Protein AF-A0A0F9B5M2-F1 (afdb_monomer)

Secondary structure (DSSP, 8-state):
-HHHHHHHHHT-HHHHIIIIISSS-EEEEEEEEETTEEEEEEEEE---HHHHHHHHHHHHHHH-TT-TTSHHHIIIIIHHHHTTT-HHHHHHHHHHHHHHHHHHHSPPSS--EEEETTEEEE--SHHHHHHHHIIIIIS---TT-HHHHHHHHHHHS-HHHHHHHHHHHHHHHHHHHHHHHHHHHHHHHHHHHHHHHHHHHHHHHHHTT-HHHHHHHHHHHHHHHHHHT-HHHHHHHHHHHHHHHHHTT-HHHHHHHHHHHHHHHHHHHTS-TTTTT-HHHHHHHSPPHHHHHHHHHHHHS---TT---

Nearest PDB structures (foldseek):
  3ro3-assembly1_A  TM=9.539E-01  e=3.590E-01  Mus musculus
  5a7d-assembly4_D  TM=3.250E-01  e=1.178E-01  Drosophila melanogaster
  5a7d-assembly2_E  TM=3.114E-01  e=3.768E-01  Drosophila melanogaster
  3sf4-assembly1_A  TM=3.126E-01  e=5.289E-01  Homo sapiens
  3sf4-assembly3_C  TM=3.695E-01  e=1.265E+00  Homo sapiens

pLDDT: mean 86.18, std 17.18, range [27.52, 98.12]

Radius of gyration: 25.16 Å; Cα contacts (8 Å, |Δi|>4): 303; chains: 1; bounding box: 61×51×82 Å

Sequence (309 aa):
MYEEKVKELESSKFLQFYFNDVKGMKFTLSWKKIPDGGVGTHSFTEPSEEIIKAFILPFRFFIQKNERCSIRYLGEKIIPELDNDFSEQTTEFKKIREAINSFLDSPPGIKLKFQWGSEQLEFQSNNNIKNCFIYGHYAHAEEKNNQKRWYDLIHRNTNEGRDLFRFEAISIILQLTNFFLAISKLIKIILDKIIDYDLEEGEKTVKESDLKRGLRFYKNVMYIAEKLGKREICSEMYKKISDIYDNLGDTKLFESYLGKYKEILYSIKHLPENFKDNGYYAEYFSISDEYRKIIENILQKPYNFSDLP

Organism: NCBI:txid412755

Mean predicted aligned error: 8.62 Å

Foldseek 3Di:
DLLVLLVQLVPAPQCCCQVPVVNHKDKDWDWAADPVGIDIDIDTDGDDPVSVLSNLVSLVLQPDPPHCNHLNNCLPPPLVVCCVVQVPLSVVSVVLVVVLVCQFQQAFPDFAWDDDPPDIDTGRGLVLLLCLVSVLPNNPDDPPDVSVVVNVRQVPPDPPSVRVSVSRNVVSSVVVSVSSVVNSVSVVVVLVVLLVVLCVVLVVCVVVVVLVSSLVSLVSSLVSCVSVVVLVSVLVSLQVNLVSCVVVVNVVSNVVSVVVSVVSVVVVVPQPPCCVVDVVNVCVPDPHPVRVVVVCVVVVPPPPVVDDD

Structure (mmCIF, N/CA/C/O backbone):
data_AF-A0A0F9B5M2-F1
#
_entry.id   AF-A0A0F9B5M2-F1
#
loop_
_atom_site.group_PDB
_atom_site.id
_atom_site.type_symbol
_atom_site.label_atom_id
_atom_site.label_alt_id
_atom_site.label_comp_id
_atom_site.label_asym_id
_atom_site.label_entity_id
_atom_site.label_seq_id
_atom_site.pdbx_PDB_ins_code
_atom_site.Cartn_x
_atom_site.Cartn_y
_atom_site.Cartn_z
_atom_site.occupancy
_atom_site.B_iso_or_equiv
_atom_site.auth_seq_id
_atom_site.auth_comp_id
_atom_site.auth_asym_id
_atom_site.auth_atom_id
_atom_site.pdbx_PDB_model_num
ATOM 1 N N . MET A 1 1 ? -6.584 4.670 6.434 1.00 87.50 1 MET A N 1
ATOM 2 C CA . MET A 1 1 ? -5.988 5.360 5.272 1.00 87.50 1 MET A CA 1
ATOM 3 C C . MET A 1 1 ? -4.839 4.583 4.640 1.00 87.50 1 MET A C 1
ATOM 5 O O . MET A 1 1 ? -5.039 4.115 3.533 1.00 87.50 1 MET A O 1
ATOM 9 N N . TYR A 1 2 ? -3.677 4.402 5.294 1.00 92.88 2 TYR A N 1
ATOM 10 C CA . TYR A 1 2 ? -2.553 3.648 4.694 1.00 92.88 2 TYR A CA 1
ATOM 11 C C . TYR A 1 2 ? -2.973 2.248 4.227 1.00 92.88 2 TYR A C 1
ATOM 13 O O . TYR A 1 2 ? -2.877 1.930 3.049 1.00 92.88 2 TYR A O 1
ATOM 21 N N . GLU A 1 3 ? -3.562 1.470 5.135 1.00 91.31 3 GLU A N 1
ATOM 22 C CA . GLU A 1 3 ? -4.038 0.109 4.863 1.00 91.31 3 GLU A CA 1
ATOM 23 C C . GLU A 1 3 ? -5.124 0.030 3.783 1.00 91.31 3 GLU A C 1
ATOM 25 O O . GLU A 1 3 ? -5.162 -0.915 3.004 1.00 91.31 3 GLU A O 1
ATOM 30 N N . GLU A 1 4 ? -5.989 1.040 3.683 1.00 91.00 4 GLU A N 1
ATOM 31 C CA . GLU A 1 4 ? -7.001 1.100 2.620 1.00 91.00 4 GLU A CA 1
ATOM 32 C C . GLU A 1 4 ? -6.330 1.280 1.253 1.00 91.00 4 GLU A C 1
ATOM 34 O O . GLU A 1 4 ? -6.671 0.579 0.306 1.00 91.00 4 GLU A O 1
ATOM 39 N N . LYS A 1 5 ? -5.313 2.150 1.164 1.00 94.50 5 LYS A N 1
ATOM 40 C CA . LYS A 1 5 ? -4.539 2.337 -0.069 1.00 94.50 5 LYS A CA 1
ATOM 41 C C . LYS A 1 5 ? -3.701 1.119 -0.430 1.00 94.50 5 LYS A C 1
ATOM 43 O O . LYS A 1 5 ? -3.546 0.832 -1.611 1.00 94.50 5 LYS A O 1
ATOM 48 N N . VAL A 1 6 ? -3.195 0.380 0.555 1.00 93.88 6 VAL A N 1
ATOM 49 C CA . VAL A 1 6 ? -2.473 -0.873 0.291 1.00 93.88 6 VAL A CA 1
ATOM 50 C C . VAL A 1 6 ? -3.427 -1.917 -0.279 1.00 93.88 6 VAL A C 1
ATOM 52 O O . VAL A 1 6 ? -3.112 -2.508 -1.305 1.00 93.88 6 VAL A O 1
ATOM 55 N N . LYS A 1 7 ? -4.629 -2.062 0.293 1.00 91.69 7 LYS A N 1
ATOM 56 C CA . LYS A 1 7 ? -5.675 -2.944 -0.251 1.00 91.69 7 LYS A CA 1
ATOM 57 C C . LYS A 1 7 ? -6.073 -2.561 -1.684 1.00 91.69 7 LYS A C 1
ATOM 59 O O . LYS A 1 7 ? -6.275 -3.443 -2.518 1.00 91.69 7 LYS A O 1
ATOM 64 N N . GLU A 1 8 ? -6.155 -1.264 -1.999 1.00 94.12 8 GLU A N 1
ATOM 65 C CA . GLU A 1 8 ? -6.371 -0.785 -3.377 1.00 94.12 8 G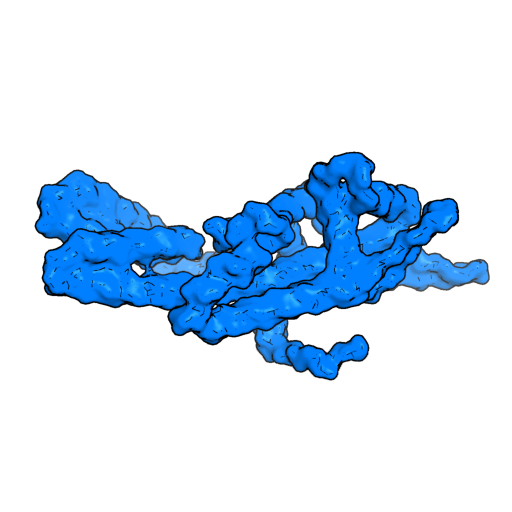LU A CA 1
ATOM 66 C C . GLU A 1 8 ? -5.232 -1.220 -4.325 1.00 94.12 8 GLU A C 1
ATOM 68 O O . GLU A 1 8 ? -5.506 -1.628 -5.452 1.00 94.12 8 GLU A O 1
ATOM 73 N N . LEU A 1 9 ? -3.966 -1.186 -3.882 1.00 94.38 9 LEU A N 1
ATOM 74 C CA . LEU A 1 9 ? -2.836 -1.686 -4.678 1.00 94.38 9 LEU A CA 1
ATOM 75 C C . LEU A 1 9 ? -2.889 -3.208 -4.856 1.00 94.38 9 LEU A C 1
ATOM 77 O O . LEU A 1 9 ? -2.800 -3.683 -5.987 1.00 94.38 9 LEU A O 1
ATOM 81 N N . GLU A 1 10 ? -3.061 -3.960 -3.765 1.00 92.31 10 GLU A N 1
ATOM 82 C CA . GLU A 1 10 ? -3.115 -5.432 -3.748 1.00 92.31 10 GLU A CA 1
ATOM 83 C C . GLU A 1 10 ? -4.222 -5.979 -4.660 1.00 92.31 10 GLU A C 1
ATOM 85 O O . GLU A 1 10 ? -4.022 -6.968 -5.361 1.00 92.31 10 GLU A O 1
ATOM 90 N N . SER A 1 11 ? -5.377 -5.309 -4.696 1.00 92.94 11 SER A N 1
ATOM 91 C CA . SER A 1 11 ? -6.521 -5.693 -5.536 1.00 92.94 11 SER A CA 1
ATOM 92 C C . SER A 1 11 ? -6.451 -5.171 -6.976 1.00 92.94 11 SER A C 1
ATOM 94 O O . SER A 1 11 ? -7.352 -5.436 -7.775 1.00 92.94 11 SER A O 1
ATOM 96 N N . SER A 1 12 ? -5.399 -4.433 -7.337 1.00 96.25 12 SER A N 1
ATOM 97 C CA . SER A 1 12 ? -5.283 -3.846 -8.668 1.00 96.25 12 SER A CA 1
ATOM 98 C C . SER A 1 12 ? -5.040 -4.902 -9.752 1.00 96.25 12 SER A C 1
ATOM 100 O O . SER A 1 12 ? -4.249 -5.835 -9.592 1.00 96.25 12 SER A O 1
ATOM 102 N N . LYS A 1 13 ? -5.643 -4.687 -10.927 1.00 96.50 13 LYS A N 1
ATOM 103 C CA . LYS A 1 13 ? -5.385 -5.509 -12.122 1.00 96.50 13 LYS A CA 1
ATOM 104 C C . LYS A 1 13 ? -3.918 -5.481 -12.558 1.00 96.50 13 LYS A C 1
ATOM 106 O O . LYS A 1 13 ? -3.454 -6.419 -13.188 1.00 96.50 13 LYS A O 1
ATOM 111 N N . PHE A 1 14 ? -3.192 -4.413 -12.229 1.00 96.88 14 PHE A N 1
ATOM 112 C CA . PHE A 1 14 ? -1.770 -4.283 -12.537 1.00 96.88 14 PHE A CA 1
ATOM 113 C C . PHE A 1 14 ? -0.934 -5.304 -11.765 1.00 96.88 14 PHE A C 1
ATOM 115 O O . PHE A 1 14 ? -0.125 -6.003 -12.370 1.00 96.88 14 PHE A O 1
ATOM 122 N N . LEU A 1 15 ? -1.149 -5.424 -10.449 1.00 94.31 15 LEU A N 1
ATOM 123 C CA . LEU A 1 15 ? -0.470 -6.457 -9.672 1.00 94.31 15 LEU A CA 1
ATOM 124 C C . LEU A 1 15 ? -0.953 -7.835 -10.112 1.00 94.31 15 LEU A C 1
ATOM 126 O O . LEU A 1 15 ? -0.110 -8.643 -10.472 1.00 94.31 15 LEU A O 1
ATOM 130 N N . GLN A 1 16 ? -2.267 -8.070 -10.208 1.00 93.94 16 GLN A N 1
ATOM 131 C CA . GLN A 1 16 ? -2.819 -9.353 -10.677 1.00 93.94 16 GLN A CA 1
ATOM 132 C C . GLN A 1 16 ? -2.202 -9.817 -12.003 1.00 93.94 16 GLN A C 1
ATOM 134 O O . GLN A 1 16 ? -1.833 -10.980 -12.118 1.00 93.94 16 GLN A O 1
ATOM 139 N N . PHE A 1 17 ? -2.003 -8.910 -12.962 1.00 93.69 17 PHE A N 1
ATOM 140 C CA . PHE A 1 17 ? -1.339 -9.224 -14.223 1.00 93.69 17 PHE A CA 1
ATOM 141 C C . PHE A 1 17 ? 0.059 -9.810 -14.003 1.00 93.69 17 PHE A C 1
ATOM 143 O O . PHE A 1 17 ? 0.343 -10.930 -14.428 1.00 93.69 17 PHE A O 1
ATOM 150 N N . TYR A 1 18 ? 0.936 -9.087 -13.297 1.00 91.69 18 TYR A N 1
ATOM 151 C CA . TYR A 1 18 ? 2.314 -9.539 -13.088 1.00 91.69 18 TYR A CA 1
ATOM 152 C C . TYR A 1 18 ? 2.407 -10.785 -12.222 1.00 91.69 18 TYR A C 1
ATOM 154 O O . TYR A 1 18 ? 3.318 -11.587 -12.381 1.00 91.69 18 TYR A O 1
ATOM 162 N N . PHE A 1 19 ? 1.469 -10.961 -11.315 1.00 85.25 19 PHE A N 1
ATOM 163 C CA . PHE A 1 19 ? 1.577 -11.940 -10.255 1.00 85.25 19 PHE A CA 1
ATOM 164 C C . PHE A 1 19 ? 0.815 -13.235 -10.530 1.00 85.25 19 PHE A C 1
ATOM 166 O O . PHE A 1 19 ? 1.294 -14.305 -10.156 1.00 85.25 19 PHE A O 1
ATOM 173 N N . ASN A 1 20 ? -0.293 -13.152 -11.264 1.00 86.19 20 ASN A N 1
ATOM 174 C CA . ASN A 1 20 ? -1.141 -14.291 -11.596 1.00 86.19 20 ASN A CA 1
ATOM 175 C C . ASN A 1 20 ? -1.041 -14.642 -13.083 1.00 86.19 20 ASN A C 1
ATOM 177 O O . ASN A 1 20 ? -0.779 -15.797 -13.418 1.00 86.19 20 ASN A O 1
ATOM 181 N N . ASP A 1 21 ? -1.193 -13.655 -13.971 1.00 87.75 21 ASP A N 1
ATOM 182 C CA . ASP A 1 21 ? -1.348 -13.921 -15.407 1.00 87.75 21 ASP A CA 1
ATOM 183 C C . ASP A 1 21 ? -0.008 -14.256 -16.074 1.00 87.75 21 ASP A C 1
ATOM 185 O O . ASP A 1 21 ? 0.120 -15.257 -16.783 1.00 87.75 21 ASP A O 1
ATOM 189 N N . VAL A 1 22 ? 1.021 -13.429 -15.844 1.00 86.75 22 VAL A N 1
ATOM 190 C CA . VAL A 1 22 ? 2.329 -13.595 -16.503 1.00 86.75 22 VAL A CA 1
ATOM 191 C C . VAL A 1 22 ? 3.414 -14.203 -15.614 1.00 86.75 22 VAL A C 1
ATOM 193 O O . VAL A 1 22 ? 4.409 -14.683 -16.164 1.00 86.75 22 VAL A O 1
ATOM 196 N N . LYS A 1 23 ? 3.201 -14.266 -14.291 1.00 88.75 23 LYS A N 1
ATOM 197 C CA . LYS A 1 23 ? 4.138 -14.809 -13.282 1.00 88.75 23 LYS A CA 1
ATOM 198 C C . LYS A 1 23 ? 5.532 -14.163 -13.333 1.00 88.75 23 LYS A C 1
ATOM 200 O O . LYS A 1 23 ? 6.553 -14.837 -13.448 1.00 88.75 23 LYS A O 1
ATOM 205 N N . GLY A 1 24 ? 5.562 -12.841 -13.250 1.00 85.38 24 GLY A N 1
ATOM 206 C CA . GLY A 1 24 ? 6.748 -11.994 -13.268 1.00 85.38 24 GLY A CA 1
ATOM 207 C C . GLY A 1 24 ? 6.819 -11.111 -14.510 1.00 85.38 24 GLY A C 1
ATOM 208 O O . GLY A 1 24 ? 5.964 -11.150 -15.392 1.00 85.38 24 GLY A O 1
ATOM 209 N N . MET A 1 25 ? 7.864 -10.291 -14.587 1.00 89.75 25 MET A N 1
ATOM 210 C CA . MET A 1 25 ? 8.137 -9.502 -15.785 1.00 89.75 25 MET A CA 1
ATOM 211 C C . MET A 1 25 ? 8.774 -10.386 -16.860 1.00 89.75 25 MET A C 1
ATOM 213 O O . MET A 1 25 ? 9.783 -11.044 -16.610 1.00 89.75 25 MET A O 1
ATOM 217 N N . LYS A 1 26 ? 8.206 -10.379 -18.071 1.00 89.81 26 LYS A N 1
ATOM 218 C CA . LYS A 1 26 ? 8.757 -11.093 -19.230 1.00 89.81 26 LYS A CA 1
ATOM 219 C C . LYS A 1 26 ? 9.327 -10.101 -20.231 1.00 89.81 26 LYS A C 1
ATOM 221 O O . LYS A 1 26 ? 8.583 -9.342 -20.854 1.00 89.81 26 LYS A O 1
ATOM 226 N N . PHE A 1 27 ? 10.643 -10.152 -20.391 1.00 90.00 27 PHE A N 1
ATOM 227 C CA . PHE A 1 27 ? 11.380 -9.432 -21.419 1.00 90.00 27 PHE A CA 1
ATOM 228 C C . PHE A 1 27 ? 12.066 -10.449 -22.327 1.00 90.00 27 PHE A C 1
ATOM 230 O O . PHE A 1 27 ? 12.814 -11.303 -21.852 1.00 90.00 27 PHE A O 1
ATOM 237 N N . THR A 1 28 ? 11.786 -10.382 -23.625 1.00 90.50 28 THR A N 1
ATOM 238 C CA . THR A 1 28 ? 12.428 -11.241 -24.623 1.00 90.50 28 THR A CA 1
ATOM 239 C C . THR A 1 28 ? 13.392 -10.396 -25.428 1.00 90.50 28 THR A C 1
ATOM 241 O O . THR A 1 28 ? 12.998 -9.359 -25.949 1.00 90.50 28 THR A O 1
ATOM 244 N N . LEU A 1 29 ? 14.635 -10.855 -25.558 1.00 90.00 29 LEU A N 1
ATOM 245 C CA . LEU A 1 29 ? 15.632 -10.282 -26.454 1.00 90.00 29 LEU A CA 1
ATOM 246 C C . LEU A 1 29 ? 16.046 -11.359 -27.454 1.00 90.00 29 LEU A C 1
ATOM 248 O O . LEU A 1 29 ? 16.485 -12.439 -27.060 1.00 90.00 29 LEU A O 1
ATOM 252 N N . SER A 1 30 ? 15.923 -11.072 -28.743 1.00 89.94 30 SER A N 1
ATOM 253 C CA . SER A 1 30 ? 16.387 -11.956 -29.808 1.00 89.94 30 SER A CA 1
ATOM 254 C C . SER A 1 30 ? 17.313 -11.214 -30.752 1.00 89.94 30 SER A C 1
ATOM 256 O O . SER A 1 30 ? 17.092 -10.053 -31.078 1.00 89.94 30 SER A O 1
ATOM 258 N N . TRP A 1 31 ? 18.348 -11.904 -31.214 1.00 92.31 31 TRP A N 1
ATOM 259 C CA . TRP A 1 31 ? 19.334 -11.363 -32.137 1.00 92.31 31 TRP A CA 1
ATOM 260 C C . TRP A 1 31 ? 19.396 -12.234 -33.384 1.00 92.31 31 TRP A C 1
ATOM 262 O O . TRP A 1 31 ? 19.613 -13.443 -33.295 1.00 92.31 31 TRP A O 1
ATOM 272 N N . LYS A 1 32 ? 19.227 -11.627 -34.557 1.00 94.62 32 LYS A N 1
ATOM 273 C CA . LYS A 1 32 ? 19.345 -12.307 -35.846 1.00 94.62 32 LYS A CA 1
ATOM 274 C C . LYS A 1 32 ? 20.507 -11.711 -36.624 1.00 94.62 32 LYS A C 1
ATOM 276 O O . LYS A 1 32 ? 20.464 -10.550 -37.019 1.00 94.62 32 LYS A O 1
ATOM 281 N N . LYS A 1 33 ? 21.538 -12.519 -36.879 1.00 93.81 33 LYS A N 1
ATOM 282 C CA . LYS A 1 33 ? 22.643 -12.130 -37.761 1.00 93.81 33 LYS A CA 1
ATOM 283 C C . LYS A 1 33 ? 22.128 -12.003 -39.201 1.00 93.81 33 LYS A C 1
ATOM 285 O O . LYS A 1 33 ? 21.430 -12.894 -39.685 1.00 93.81 33 LYS A O 1
ATOM 290 N N . ILE A 1 34 ? 22.478 -10.912 -39.868 1.00 94.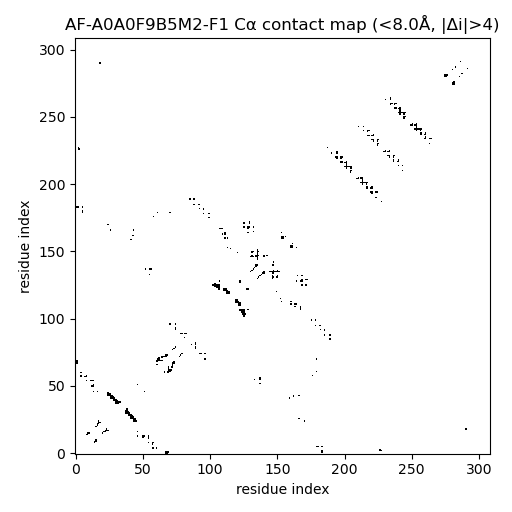56 34 ILE A N 1
ATOM 291 C CA . ILE A 1 34 ? 22.209 -10.649 -41.289 1.00 94.56 34 ILE A CA 1
ATOM 292 C C . ILE A 1 34 ? 23.545 -10.363 -42.004 1.00 94.56 34 ILE A C 1
ATOM 294 O O . ILE A 1 34 ? 24.539 -10.123 -41.319 1.00 94.56 34 ILE A O 1
ATOM 298 N N . PRO A 1 35 ? 23.626 -10.424 -43.348 1.00 94.38 35 PRO A N 1
ATOM 299 C CA . PRO A 1 35 ? 24.894 -10.248 -44.068 1.00 94.38 35 PRO A CA 1
ATOM 300 C C . PRO A 1 35 ? 25.662 -8.970 -43.691 1.00 94.38 35 PRO A C 1
ATOM 302 O O . PRO A 1 35 ? 26.872 -9.035 -43.497 1.00 94.38 35 PRO A O 1
ATOM 305 N N . ASP A 1 36 ? 24.947 -7.863 -43.465 1.00 92.69 36 ASP A N 1
ATOM 306 C CA . ASP A 1 36 ? 25.528 -6.552 -43.138 1.00 92.69 36 ASP A CA 1
ATOM 307 C C . ASP A 1 36 ? 25.511 -6.221 -41.631 1.00 92.69 36 ASP A C 1
ATOM 309 O O . ASP A 1 36 ? 25.631 -5.062 -41.239 1.00 92.69 36 ASP A O 1
ATOM 313 N N . GLY A 1 37 ? 25.342 -7.222 -40.755 1.00 92.00 37 GLY A N 1
ATOM 314 C CA . GLY A 1 37 ? 25.383 -7.020 -39.303 1.00 92.00 37 GLY A CA 1
ATOM 315 C C . GLY A 1 37 ? 24.448 -7.933 -38.516 1.00 92.00 37 GLY A C 1
ATOM 316 O O . GLY A 1 37 ? 24.436 -9.154 -38.674 1.00 92.00 37 GLY A O 1
ATOM 317 N N . GLY A 1 38 ? 23.667 -7.353 -37.613 1.00 89.06 38 GLY A N 1
ATOM 318 C CA . GLY A 1 38 ? 22.650 -8.080 -36.867 1.00 89.06 38 GLY A CA 1
ATOM 319 C C . GLY A 1 38 ? 21.482 -7.178 -36.516 1.00 89.06 38 GLY A C 1
ATOM 320 O O . GLY A 1 38 ? 21.649 -5.977 -36.332 1.00 89.06 38 GLY A O 1
ATOM 321 N N . VAL A 1 39 ? 20.296 -7.770 -36.465 1.00 87.88 39 VAL A N 1
ATOM 322 C CA . VAL A 1 39 ? 19.070 -7.106 -36.035 1.00 87.88 39 VAL A CA 1
ATOM 323 C C . VAL A 1 39 ? 18.693 -7.691 -34.686 1.00 87.88 39 VAL A C 1
ATOM 325 O O . VAL A 1 39 ? 18.454 -8.897 -34.570 1.00 87.88 39 VAL A O 1
ATOM 328 N N . GLY A 1 40 ? 18.667 -6.837 -33.668 1.00 87.81 40 GLY A N 1
ATOM 329 C CA . GLY A 1 40 ? 18.049 -7.148 -32.391 1.00 87.81 40 GLY A CA 1
ATOM 330 C C . GLY A 1 40 ? 16.555 -6.861 -32.469 1.00 87.81 40 GLY A C 1
ATOM 331 O O . GLY A 1 40 ? 16.147 -5.845 -33.016 1.00 87.81 40 GLY A O 1
ATOM 332 N N . THR A 1 41 ? 15.732 -7.739 -31.920 1.00 88.62 41 THR A N 1
ATOM 333 C CA . THR A 1 41 ? 14.334 -7.435 -31.616 1.00 88.62 41 THR A CA 1
ATOM 334 C C . THR A 1 41 ? 14.097 -7.732 -30.151 1.00 88.62 41 THR A C 1
ATOM 336 O O . THR A 1 41 ? 14.666 -8.678 -29.604 1.00 88.62 41 THR A O 1
ATOM 339 N N . HIS A 1 42 ? 13.256 -6.937 -29.510 1.00 88.19 42 HIS A N 1
ATOM 340 C CA . HIS A 1 42 ? 12.816 -7.203 -28.152 1.00 88.19 42 HIS A CA 1
ATOM 341 C C . HIS A 1 42 ? 11.304 -7.107 -28.052 1.00 88.19 42 HIS A C 1
ATOM 343 O O . HIS A 1 42 ? 10.640 -6.525 -28.908 1.00 88.19 42 HIS A O 1
ATOM 349 N N . SER A 1 43 ? 10.770 -7.712 -27.002 1.00 89.06 43 SER A N 1
ATOM 350 C CA . SER A 1 43 ? 9.383 -7.537 -26.610 1.00 89.06 43 SER A CA 1
ATOM 351 C C . SER A 1 43 ? 9.271 -7.540 -25.095 1.00 89.06 43 SER A C 1
ATOM 353 O O . SER A 1 43 ? 9.951 -8.295 -24.393 1.00 89.06 43 SER A O 1
ATOM 355 N N . PHE A 1 44 ? 8.389 -6.686 -24.596 1.00 91.75 44 PHE A N 1
ATOM 356 C CA . PHE A 1 44 ? 8.058 -6.586 -23.188 1.00 91.75 44 PHE A CA 1
ATOM 357 C C . PHE A 1 44 ? 6.572 -6.888 -23.013 1.00 91.75 44 PHE A C 1
ATOM 359 O O . PHE A 1 44 ? 5.722 -6.292 -23.670 1.00 91.75 44 PHE A O 1
ATOM 366 N N . THR A 1 45 ? 6.258 -7.864 -22.161 1.00 93.12 45 THR A N 1
ATOM 367 C CA . THR A 1 45 ? 4.866 -8.185 -21.835 1.00 93.12 45 THR A CA 1
ATOM 368 C C . THR A 1 45 ? 4.411 -7.306 -20.676 1.00 93.12 45 THR A C 1
ATOM 370 O O . THR A 1 45 ? 4.845 -7.511 -19.542 1.00 93.12 45 THR A O 1
ATOM 373 N N . GLU A 1 46 ? 3.533 -6.347 -20.962 1.00 94.25 46 GLU A N 1
ATOM 374 C CA . GLU A 1 46 ? 3.009 -5.384 -19.991 1.00 94.25 46 GLU A CA 1
ATOM 375 C C . GLU A 1 46 ? 1.473 -5.301 -20.034 1.00 94.25 46 GLU A C 1
ATOM 377 O O . GLU A 1 46 ? 0.869 -5.665 -21.049 1.00 94.25 46 GLU A O 1
ATOM 382 N N . PRO A 1 47 ? 0.814 -4.852 -18.947 1.00 94.94 47 PRO A N 1
ATOM 383 C CA . PRO A 1 47 ? -0.626 -4.647 -18.956 1.00 94.94 47 PRO A CA 1
ATOM 384 C C . PRO A 1 47 ? -0.997 -3.429 -19.816 1.00 94.94 47 PRO A C 1
ATOM 386 O O . PRO A 1 47 ? -0.148 -2.607 -20.160 1.00 94.94 47 PRO A O 1
ATOM 389 N N . SER A 1 48 ? -2.286 -3.286 -20.142 1.00 96.38 48 SER A N 1
ATOM 390 C CA . SER A 1 48 ? -2.753 -2.155 -20.953 1.00 96.38 48 SER A CA 1
ATOM 391 C C . SER A 1 48 ? -2.489 -0.803 -20.276 1.00 96.38 48 SER A C 1
ATOM 393 O O . SER A 1 48 ? -2.411 -0.695 -19.048 1.00 96.38 48 SER A O 1
ATOM 395 N N . GLU A 1 49 ? -2.411 0.256 -21.081 1.00 94.94 49 GLU A N 1
ATOM 396 C CA . GLU A 1 49 ? -2.213 1.628 -20.599 1.00 94.94 49 GLU A CA 1
ATOM 397 C C . GLU A 1 49 ? -3.261 2.060 -19.568 1.00 94.94 49 GLU A C 1
ATOM 399 O O . GLU A 1 49 ? -2.937 2.755 -18.604 1.00 94.94 49 GLU A O 1
ATOM 404 N N . GLU A 1 50 ? -4.518 1.640 -19.729 1.00 96.69 50 GLU A N 1
ATOM 405 C CA . GLU A 1 50 ? -5.577 1.927 -18.760 1.00 96.69 50 GLU A CA 1
ATOM 406 C C . GLU A 1 50 ? -5.296 1.273 -17.404 1.00 96.69 50 GLU A C 1
ATOM 408 O O . GLU A 1 50 ? -5.515 1.898 -16.365 1.00 96.69 50 GLU A O 1
ATOM 413 N N . ILE A 1 51 ? -4.781 0.038 -17.398 1.00 97.19 51 ILE A N 1
ATOM 414 C CA . ILE A 1 51 ? -4.437 -0.689 -16.170 1.00 97.19 51 ILE A CA 1
ATOM 415 C C . ILE A 1 51 ? -3.259 -0.012 -15.463 1.00 97.19 51 ILE A C 1
ATOM 417 O O . ILE A 1 51 ? -3.304 0.175 -14.245 1.00 97.19 51 ILE A O 1
ATOM 421 N N . ILE A 1 52 ? -2.235 0.409 -16.211 1.00 96.94 52 ILE A N 1
ATOM 422 C CA . ILE A 1 52 ? -1.089 1.138 -15.652 1.00 96.94 52 ILE A CA 1
ATOM 423 C C . ILE A 1 52 ? -1.555 2.474 -15.061 1.00 96.94 52 ILE A C 1
ATOM 425 O O . ILE A 1 52 ? -1.262 2.766 -13.902 1.00 96.94 52 ILE A O 1
ATOM 429 N N . LYS A 1 53 ? -2.353 3.256 -15.801 1.00 95.69 53 LYS A N 1
ATOM 430 C CA . LYS A 1 53 ? -2.957 4.516 -15.321 1.00 95.69 53 LYS A CA 1
ATOM 431 C C . LYS A 1 53 ? -3.719 4.328 -14.015 1.00 95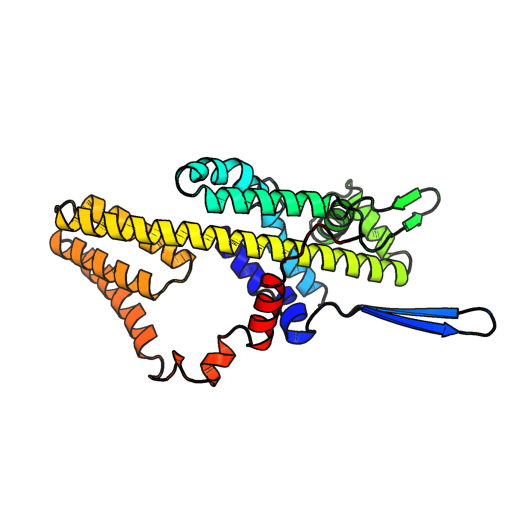.69 53 LYS A C 1
ATOM 433 O O . LYS A 1 53 ? -3.497 5.073 -13.058 1.00 95.69 53 LYS A O 1
ATOM 438 N N . ALA A 1 54 ? -4.594 3.325 -13.977 1.00 96.25 54 ALA A N 1
ATOM 439 C CA . ALA A 1 54 ? -5.413 3.023 -12.813 1.00 96.25 54 ALA A CA 1
ATOM 440 C C . ALA A 1 54 ? -4.569 2.633 -11.593 1.00 96.25 54 ALA A C 1
ATOM 442 O O . ALA A 1 54 ? -4.940 2.987 -10.480 1.00 96.25 54 ALA A O 1
ATOM 443 N N . PHE A 1 55 ? -3.433 1.957 -11.788 1.00 97.12 55 PHE A N 1
ATOM 444 C CA . PHE A 1 55 ? -2.511 1.595 -10.710 1.00 97.12 55 PHE A CA 1
ATOM 445 C C . PHE A 1 55 ? -1.680 2.776 -10.197 1.00 97.12 55 PHE A C 1
ATOM 447 O O . PHE A 1 55 ? -1.502 2.944 -8.990 1.00 97.12 55 PHE A O 1
ATOM 454 N N . ILE A 1 56 ? -1.182 3.625 -11.100 1.00 96.62 56 ILE A N 1
ATOM 455 C CA . ILE A 1 56 ? -0.335 4.760 -10.718 1.00 96.62 56 ILE A CA 1
ATOM 456 C C . ILE A 1 56 ? -1.096 5.756 -9.831 1.00 96.62 56 ILE A C 1
ATOM 458 O O . ILE A 1 56 ? -0.495 6.375 -8.952 1.00 96.62 56 ILE A O 1
ATOM 462 N N . LEU A 1 57 ? -2.412 5.896 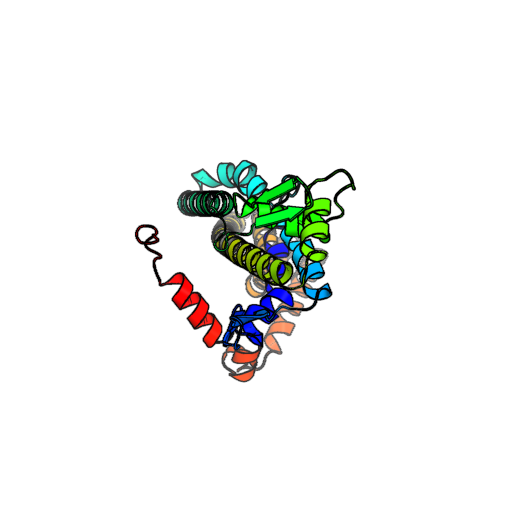-10.005 1.00 93.38 57 LEU A N 1
ATOM 463 C CA . LEU A 1 57 ? -3.226 6.817 -9.213 1.00 93.38 57 LEU A CA 1
ATOM 464 C C . LEU A 1 57 ? -3.175 6.537 -7.690 1.00 93.38 57 LEU A C 1
ATOM 466 O O . LEU A 1 57 ? -2.739 7.431 -6.961 1.00 93.38 57 LEU A O 1
ATOM 470 N N . PRO A 1 58 ? -3.545 5.345 -7.177 1.00 95.38 58 PRO A N 1
ATOM 471 C CA . PRO A 1 58 ? -3.380 5.001 -5.766 1.00 95.38 58 PRO A CA 1
ATOM 472 C C . PRO A 1 58 ? -1.904 4.895 -5.356 1.00 95.38 58 PRO A C 1
ATOM 474 O O . PRO A 1 58 ? -1.554 5.293 -4.247 1.00 95.38 58 PRO A O 1
ATOM 477 N N . PHE A 1 59 ? -1.009 4.440 -6.242 1.00 96.94 59 PHE A N 1
ATOM 478 C CA . PHE A 1 59 ? 0.423 4.316 -5.936 1.00 96.94 59 PHE A CA 1
ATOM 479 C C . PHE A 1 59 ? 1.058 5.656 -5.533 1.00 96.94 59 PHE A C 1
ATOM 481 O O . PHE A 1 59 ? 1.891 5.729 -4.626 1.00 96.94 59 PHE A O 1
ATOM 488 N N . ARG A 1 60 ? 0.640 6.755 -6.170 1.00 95.50 60 ARG A N 1
ATOM 489 C CA . ARG A 1 60 ? 1.171 8.096 -5.890 1.00 95.50 60 ARG A CA 1
ATOM 490 C C . ARG A 1 60 ? 0.969 8.544 -4.443 1.00 95.50 60 ARG A C 1
ATOM 492 O O . ARG A 1 60 ? 1.830 9.252 -3.920 1.00 95.50 60 ARG A O 1
ATOM 499 N N . PHE A 1 61 ? -0.077 8.068 -3.770 1.00 96.19 61 PHE A N 1
ATOM 500 C CA . PHE A 1 61 ? -0.347 8.416 -2.375 1.00 96.19 61 PHE A CA 1
ATOM 501 C C . PHE A 1 61 ? 0.774 8.003 -1.410 1.00 96.19 61 PHE A C 1
ATOM 503 O O . PHE A 1 61 ? 0.959 8.623 -0.363 1.00 96.19 61 PHE A O 1
ATOM 510 N N . PHE A 1 62 ? 1.557 6.984 -1.764 1.00 97.44 62 PHE A N 1
ATOM 511 C CA . PHE A 1 62 ? 2.666 6.504 -0.940 1.00 97.44 62 PHE A CA 1
ATOM 512 C C . PHE A 1 62 ? 3.939 7.345 -1.092 1.00 97.44 62 PHE A C 1
ATOM 514 O O . PHE A 1 62 ? 4.760 7.400 -0.173 1.00 97.44 62 PHE A O 1
ATOM 521 N N . ILE A 1 63 ? 4.103 8.021 -2.232 1.00 95.00 63 ILE A N 1
ATOM 522 C CA . ILE A 1 63 ? 5.328 8.756 -2.586 1.00 95.00 63 ILE A CA 1
ATOM 523 C C . ILE A 1 63 ? 5.172 10.280 -2.524 1.00 95.00 63 ILE A C 1
ATOM 525 O O . ILE A 1 63 ? 6.173 10.995 -2.475 1.00 95.00 63 ILE A O 1
ATOM 529 N N . GLN A 1 64 ? 3.944 10.799 -2.542 1.00 91.00 64 GLN A N 1
ATOM 530 C CA . GLN A 1 64 ? 3.683 12.236 -2.517 1.00 91.00 64 GLN A CA 1
ATOM 531 C C . GLN A 1 64 ? 3.803 12.811 -1.102 1.00 91.00 64 GLN A C 1
ATOM 533 O O . GLN A 1 64 ? 3.192 12.325 -0.158 1.00 91.00 64 GLN A O 1
ATOM 538 N N . LYS A 1 65 ? 4.570 13.896 -0.947 1.00 88.50 65 LYS A N 1
ATOM 539 C CA . LYS A 1 65 ? 4.880 14.500 0.364 1.00 88.50 65 LYS A CA 1
ATOM 540 C C . LYS A 1 65 ? 3.643 14.981 1.139 1.00 88.50 65 LYS A C 1
ATOM 542 O O . LYS A 1 65 ? 3.676 15.018 2.363 1.00 88.50 65 LYS A O 1
ATOM 547 N N . ASN A 1 66 ? 2.595 15.404 0.439 1.00 88.81 66 ASN A N 1
ATOM 548 C CA . ASN A 1 66 ? 1.393 15.999 1.027 1.00 88.81 66 ASN A CA 1
ATOM 549 C C . ASN A 1 66 ? 0.383 14.961 1.544 1.00 88.81 66 ASN A C 1
ATOM 551 O O . ASN A 1 66 ? -0.606 15.343 2.165 1.00 88.81 66 ASN A O 1
ATOM 555 N N . GLU A 1 67 ? 0.624 13.671 1.317 1.00 95.19 67 GLU A N 1
ATOM 556 C CA . GLU A 1 67 ? -0.310 12.613 1.687 1.00 95.19 67 GLU A CA 1
ATOM 557 C C . GLU A 1 67 ? 0.019 12.040 3.067 1.00 95.19 67 GLU A C 1
ATOM 559 O O . GLU A 1 67 ? 1.162 11.662 3.345 1.00 95.19 67 GLU A O 1
ATOM 564 N N . ARG A 1 68 ? -0.995 11.917 3.939 1.00 94.75 68 ARG A N 1
ATOM 565 C CA . ARG A 1 68 ? -0.813 11.377 5.305 1.00 94.75 68 ARG A CA 1
ATOM 566 C C . ARG A 1 68 ? -0.439 9.890 5.326 1.00 94.75 68 ARG A C 1
ATOM 568 O O . ARG A 1 68 ? 0.018 9.388 6.343 1.00 94.75 68 ARG A O 1
ATOM 575 N N . CYS A 1 69 ? -0.651 9.174 4.223 1.00 94.44 69 CYS A N 1
ATOM 576 C CA . CYS A 1 69 ? -0.226 7.783 4.058 1.00 94.44 69 CYS A CA 1
ATOM 577 C C . CYS A 1 69 ? 1.094 7.657 3.289 1.00 94.44 69 CYS A C 1
ATOM 579 O O . CYS A 1 69 ? 1.507 6.545 2.975 1.00 94.44 69 CYS A O 1
ATOM 581 N N . SER A 1 70 ? 1.764 8.765 2.966 1.00 97.00 70 SER A N 1
ATOM 582 C CA . SER A 1 70 ? 3.077 8.675 2.339 1.00 97.00 70 SER A CA 1
ATOM 583 C C . SER A 1 70 ? 4.104 8.097 3.306 1.00 97.00 70 SER A C 1
ATOM 585 O O . SER A 1 70 ? 4.065 8.369 4.509 1.00 97.00 70 SER A O 1
ATOM 587 N N . ILE A 1 71 ? 5.070 7.340 2.780 1.00 97.44 71 ILE A N 1
ATOM 588 C CA . ILE A 1 71 ? 6.150 6.752 3.594 1.00 97.44 71 ILE A CA 1
ATOM 589 C C . ILE A 1 71 ? 6.915 7.843 4.343 1.00 97.44 71 ILE A C 1
ATOM 591 O O . ILE A 1 71 ? 7.303 7.680 5.501 1.00 97.44 71 ILE A O 1
ATOM 595 N N . ARG A 1 72 ? 7.078 8.996 3.690 1.00 96.44 72 ARG A N 1
ATOM 596 C CA . ARG A 1 72 ? 7.685 10.176 4.289 1.00 96.44 72 ARG A CA 1
ATOM 597 C C . ARG A 1 72 ? 6.877 10.689 5.480 1.00 96.44 72 ARG A C 1
ATOM 599 O O . ARG A 1 72 ? 7.467 10.881 6.537 1.00 96.44 72 ARG A O 1
ATOM 606 N N . TYR A 1 73 ? 5.568 10.902 5.322 1.00 97.12 73 TYR A N 1
ATOM 607 C CA . TYR A 1 73 ? 4.723 11.388 6.414 1.00 97.12 73 TYR A CA 1
ATOM 608 C C . TYR A 1 73 ? 4.740 10.418 7.595 1.00 97.12 73 TYR A C 1
ATOM 610 O O . TYR A 1 73 ? 4.961 10.846 8.725 1.00 97.12 73 TYR A O 1
ATOM 618 N N . LEU A 1 74 ? 4.586 9.115 7.337 1.00 96.69 74 LEU A N 1
ATOM 619 C CA . LEU A 1 74 ? 4.667 8.095 8.381 1.00 96.69 74 LEU A CA 1
ATOM 620 C C . LEU A 1 74 ? 5.997 8.178 9.135 1.00 96.69 74 LEU A C 1
ATOM 622 O O . LEU A 1 74 ? 6.002 8.298 10.356 1.00 96.69 74 LEU A O 1
ATOM 626 N N . GLY A 1 75 ? 7.116 8.197 8.411 1.00 97.06 75 GLY A N 1
ATOM 627 C CA . GLY A 1 75 ? 8.444 8.245 9.013 1.00 97.06 75 GLY A CA 1
ATOM 628 C C . GLY A 1 75 ? 8.788 9.558 9.724 1.00 97.06 75 GLY A C 1
ATOM 629 O O . GLY A 1 75 ? 9.638 9.547 10.606 1.00 97.06 75 GLY A O 1
ATOM 630 N N . GLU A 1 76 ? 8.187 10.688 9.342 1.00 96.88 76 GLU A N 1
ATOM 631 C CA . GLU A 1 76 ? 8.447 12.002 9.955 1.00 96.88 76 GLU A CA 1
ATOM 632 C C . GLU A 1 76 ? 7.479 12.344 11.097 1.00 96.88 76 GLU A C 1
ATOM 634 O O . GLU A 1 76 ? 7.832 13.150 11.956 1.00 96.88 76 GLU A O 1
ATOM 639 N N . LYS A 1 77 ? 6.255 11.803 11.080 1.00 96.38 77 LYS A N 1
ATOM 640 C CA . LYS A 1 77 ? 5.174 12.213 11.991 1.00 96.38 77 LYS A CA 1
ATOM 641 C C . LYS A 1 77 ? 4.648 11.100 12.879 1.00 96.38 77 LYS A C 1
ATOM 643 O O . LYS A 1 77 ? 4.312 11.385 14.012 1.00 96.38 77 LYS A O 1
ATOM 648 N N . ILE A 1 78 ? 4.567 9.868 12.383 1.00 95.00 78 ILE A N 1
ATOM 649 C CA . ILE A 1 78 ? 3.911 8.772 13.110 1.00 95.00 78 ILE A CA 1
ATOM 650 C C . ILE A 1 78 ? 4.937 7.898 13.827 1.00 95.00 78 ILE A C 1
ATOM 652 O O . ILE A 1 78 ? 4.829 7.659 15.020 1.00 95.00 78 ILE A O 1
ATOM 656 N N . ILE A 1 79 ? 5.970 7.450 13.117 1.00 96.19 79 ILE A N 1
ATOM 657 C CA . ILE A 1 79 ? 6.975 6.530 13.663 1.00 96.19 79 ILE A CA 1
ATOM 658 C C . ILE A 1 79 ? 7.696 7.080 14.907 1.00 96.19 79 ILE A C 1
ATOM 660 O O . ILE A 1 79 ? 7.886 6.301 15.835 1.00 96.19 79 ILE A O 1
ATOM 664 N N . PRO A 1 80 ? 8.050 8.380 15.001 1.00 96.75 80 PRO A N 1
ATOM 665 C CA . PRO A 1 80 ? 8.629 8.925 16.230 1.00 96.75 80 PRO A CA 1
ATOM 666 C C . PRO A 1 80 ? 7.709 8.827 17.455 1.00 96.75 80 PRO A C 1
ATOM 668 O O . PRO A 1 80 ? 8.203 8.667 18.564 1.00 96.75 80 PRO A O 1
ATOM 671 N N . GLU A 1 81 ? 6.387 8.903 17.269 1.00 94.56 81 GLU A N 1
ATOM 672 C CA . GLU A 1 81 ? 5.412 8.798 18.365 1.00 94.56 81 GLU A CA 1
ATOM 673 C C . GLU A 1 81 ? 5.269 7.356 18.876 1.00 94.56 81 GLU A C 1
ATOM 675 O O . GLU A 1 81 ? 4.867 7.148 20.014 1.00 94.56 81 GLU A O 1
ATOM 680 N N . LEU A 1 82 ? 5.631 6.364 18.055 1.00 93.12 82 LEU A N 1
ATOM 681 C CA . LEU A 1 82 ? 5.512 4.936 18.365 1.00 93.12 82 LEU A CA 1
ATOM 682 C C . LEU A 1 82 ? 6.808 4.315 18.903 1.00 93.12 82 LEU A C 1
ATOM 684 O O . LEU A 1 82 ? 6.811 3.144 19.269 1.00 93.12 82 LEU A O 1
ATOM 688 N N . ASP A 1 83 ? 7.916 5.058 18.923 1.00 92.69 83 ASP A N 1
ATOM 689 C CA . ASP A 1 83 ? 9.256 4.498 19.161 1.00 92.69 83 ASP A CA 1
ATOM 690 C C . ASP A 1 83 ? 9.410 3.893 20.563 1.00 92.69 83 ASP A C 1
ATOM 692 O O . ASP A 1 83 ? 10.112 2.898 20.725 1.00 92.69 83 ASP A O 1
ATOM 696 N N . ASN A 1 84 ? 8.720 4.454 21.560 1.00 93.06 84 ASN A N 1
ATOM 697 C CA . ASN A 1 84 ? 8.775 3.965 22.939 1.00 93.06 84 ASN A CA 1
ATOM 698 C C . ASN A 1 84 ? 8.017 2.644 23.116 1.00 93.06 84 ASN A C 1
ATOM 700 O O . ASN A 1 84 ? 8.513 1.739 23.783 1.00 93.06 84 ASN A O 1
ATOM 704 N N . ASP A 1 85 ? 6.841 2.526 22.498 1.00 93.25 85 ASP A N 1
ATOM 705 C CA . ASP A 1 85 ? 5.937 1.389 22.702 1.00 93.25 85 ASP A CA 1
ATOM 706 C C . ASP A 1 85 ? 6.181 0.255 21.686 1.00 93.25 85 ASP A C 1
ATOM 708 O O . ASP A 1 85 ? 5.887 -0.910 21.954 1.00 93.25 85 ASP A O 1
ATOM 712 N N . PHE A 1 86 ? 6.759 0.574 20.521 1.00 94.31 86 PHE A N 1
ATOM 713 C CA . PHE A 1 86 ? 6.936 -0.344 19.388 1.00 94.31 86 PHE A CA 1
ATOM 714 C C . PHE A 1 86 ? 8.346 -0.273 18.774 1.00 94.31 86 PHE A C 1
ATOM 716 O O . PHE A 1 86 ? 8.502 -0.347 17.554 1.00 94.31 86 PHE A O 1
ATOM 723 N N . SER A 1 87 ? 9.380 -0.145 19.613 1.00 95.44 87 SER A N 1
ATOM 724 C CA . SER A 1 87 ? 10.781 0.101 19.214 1.00 95.44 87 SER A CA 1
ATOM 725 C C . SER A 1 87 ? 11.338 -0.863 18.155 1.00 95.44 87 SER A C 1
ATOM 727 O O . SER A 1 87 ? 12.082 -0.462 17.256 1.00 95.44 87 SER A O 1
ATOM 729 N N . GLU A 1 88 ? 10.966 -2.142 18.216 1.00 95.31 88 GLU A N 1
ATOM 730 C CA . GLU A 1 88 ? 11.358 -3.146 17.225 1.00 95.31 88 GLU A CA 1
ATOM 731 C C . GLU A 1 88 ? 10.742 -2.832 15.852 1.00 95.31 88 GLU A C 1
ATOM 733 O O . GLU A 1 88 ? 11.448 -2.751 14.844 1.00 95.31 88 GLU A O 1
ATOM 738 N N . GLN A 1 89 ? 9.426 -2.601 15.813 1.00 96.62 89 GLN A N 1
ATOM 739 C CA . GLN A 1 89 ? 8.699 -2.325 14.575 1.00 96.62 89 GLN A CA 1
ATOM 740 C C . GLN A 1 89 ? 9.089 -0.961 13.985 1.00 96.62 89 GLN A C 1
ATOM 742 O O . GLN A 1 89 ? 9.184 -0.830 12.762 1.00 96.62 89 GLN A O 1
ATOM 747 N N . THR A 1 90 ? 9.360 0.048 14.819 1.00 96.06 90 THR A N 1
ATOM 748 C CA . THR A 1 90 ? 9.849 1.355 14.352 1.00 96.06 90 THR A CA 1
ATOM 749 C C . THR A 1 90 ? 11.271 1.268 13.810 1.00 96.06 90 THR A C 1
ATOM 751 O O . THR A 1 90 ? 11.573 1.902 12.796 1.00 96.06 90 THR A O 1
ATOM 754 N N . THR A 1 91 ? 12.139 0.460 14.422 1.00 97.69 91 THR A N 1
ATOM 755 C CA . THR A 1 91 ? 13.487 0.188 13.905 1.00 97.69 91 THR A CA 1
ATOM 756 C C . THR A 1 91 ? 13.428 -0.491 12.542 1.00 97.69 91 THR A C 1
ATOM 758 O O . THR A 1 91 ? 14.105 -0.060 11.608 1.00 97.69 91 THR A O 1
ATOM 761 N N . GLU A 1 92 ? 12.580 -1.506 12.388 1.00 97.38 92 GLU A N 1
ATOM 762 C CA . GLU A 1 92 ? 12.427 -2.199 11.109 1.00 97.38 92 GLU A CA 1
ATOM 763 C C . GLU A 1 92 ? 11.836 -1.286 10.025 1.00 97.38 92 GLU A C 1
ATOM 765 O O . GLU A 1 92 ? 12.316 -1.265 8.892 1.00 97.38 92 GLU A O 1
ATOM 770 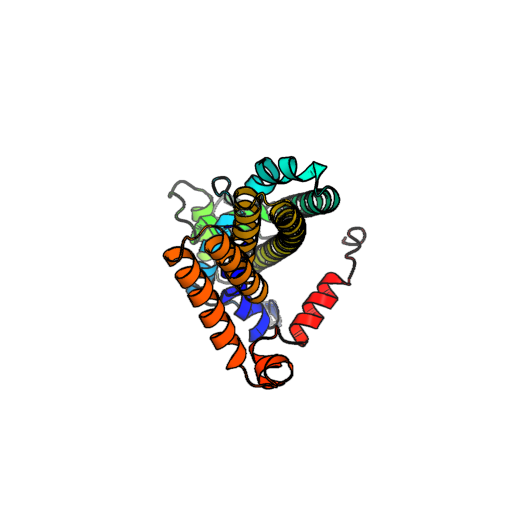N N . PHE A 1 93 ? 10.874 -0.427 10.379 1.00 97.75 93 PHE A N 1
ATOM 771 C CA . PHE A 1 93 ? 10.375 0.599 9.464 1.00 97.75 93 PHE A CA 1
ATOM 772 C C . PHE A 1 93 ? 11.499 1.532 8.984 1.00 97.75 93 PHE A C 1
ATOM 774 O O . PHE A 1 93 ? 11.575 1.840 7.791 1.00 97.75 93 PHE A O 1
ATOM 781 N N . LYS A 1 94 ? 12.370 2.001 9.894 1.00 98.06 94 LYS A N 1
ATOM 782 C CA . LYS A 1 94 ? 13.494 2.895 9.555 1.00 98.06 94 LYS A CA 1
ATOM 783 C C . LYS A 1 94 ? 14.437 2.222 8.551 1.00 98.06 94 LYS A C 1
ATOM 785 O O . LYS A 1 94 ? 14.744 2.841 7.534 1.00 98.06 94 LYS A O 1
ATOM 790 N N . LYS A 1 95 ? 14.775 0.943 8.752 1.00 97.88 95 LYS A N 1
ATOM 791 C CA . LYS A 1 95 ? 15.579 0.158 7.797 1.00 97.88 95 LYS A CA 1
ATOM 792 C C . LYS A 1 95 ? 14.916 0.046 6.425 1.00 97.88 95 LYS A C 1
ATOM 794 O O . LYS A 1 95 ? 15.569 0.278 5.413 1.00 97.88 95 LYS A O 1
ATOM 799 N N . ILE A 1 96 ? 13.614 -0.257 6.364 1.00 97.56 96 ILE A N 1
ATOM 800 C CA . ILE A 1 96 ? 12.898 -0.322 5.078 1.00 97.56 96 ILE A CA 1
ATOM 801 C C . ILE A 1 96 ? 12.925 1.045 4.385 1.00 97.56 96 ILE A C 1
ATOM 803 O O . ILE A 1 96 ? 13.145 1.127 3.178 1.00 97.56 96 ILE A O 1
ATOM 807 N N . ARG A 1 97 ? 12.742 2.140 5.129 1.00 97.62 97 ARG A N 1
ATOM 808 C CA . ARG A 1 97 ? 12.812 3.500 4.577 1.00 97.62 97 ARG A CA 1
ATOM 809 C C . ARG A 1 97 ? 14.203 3.835 4.034 1.00 97.62 97 ARG A C 1
ATOM 811 O O . ARG A 1 97 ? 14.300 4.446 2.972 1.00 97.62 97 ARG A O 1
ATOM 818 N N . GLU A 1 98 ? 15.260 3.446 4.736 1.00 97.75 98 GLU A N 1
ATOM 819 C CA . GLU A 1 98 ? 16.641 3.582 4.262 1.00 97.75 98 GLU A CA 1
ATOM 820 C C . GLU A 1 98 ? 16.871 2.769 2.985 1.00 97.75 98 GLU A C 1
ATOM 822 O O . GLU A 1 98 ? 17.407 3.305 2.016 1.00 97.75 98 GLU A O 1
ATOM 827 N N . ALA A 1 99 ? 16.368 1.532 2.932 1.00 98.00 99 ALA A N 1
ATOM 828 C CA . ALA A 1 99 ? 16.433 0.685 1.744 1.00 98.00 99 ALA A CA 1
ATOM 829 C C . ALA A 1 99 ? 15.686 1.297 0.545 1.00 98.00 99 ALA A C 1
ATOM 831 O O . ALA A 1 99 ? 16.210 1.290 -0.567 1.00 98.00 99 ALA A O 1
ATOM 832 N N . ILE A 1 100 ? 14.504 1.893 0.758 1.00 97.62 100 ILE A N 1
ATOM 833 C CA . ILE A 1 100 ? 13.776 2.637 -0.286 1.00 97.62 100 ILE A CA 1
ATOM 834 C C . ILE A 1 100 ? 14.633 3.787 -0.824 1.00 97.62 100 ILE A C 1
ATOM 836 O O . ILE A 1 100 ? 14.723 3.957 -2.038 1.00 97.62 100 ILE A O 1
ATOM 840 N N . ASN A 1 101 ? 15.237 4.592 0.055 1.00 97.62 101 ASN A N 1
ATOM 841 C CA . ASN A 1 101 ? 16.051 5.736 -0.363 1.00 97.62 101 ASN A CA 1
ATOM 842 C C . ASN A 1 101 ? 17.296 5.273 -1.126 1.00 97.62 101 ASN A C 1
ATOM 844 O O . ASN A 1 101 ? 17.540 5.752 -2.227 1.00 97.62 101 ASN A O 1
ATOM 848 N N . SER A 1 102 ? 18.016 4.283 -0.593 1.00 97.94 102 SER A N 1
ATOM 849 C CA . SER A 1 102 ? 19.182 3.691 -1.251 1.00 97.94 102 SER A CA 1
ATOM 850 C C . SER A 1 102 ? 18.830 3.140 -2.636 1.00 97.94 102 SER A C 1
ATOM 852 O O . SER A 1 102 ? 19.503 3.454 -3.615 1.00 97.94 102 SER A O 1
ATOM 854 N N . PHE A 1 103 ? 17.716 2.411 -2.753 1.00 98.06 103 PHE A N 1
ATOM 855 C CA . PHE A 1 103 ? 17.219 1.919 -4.034 1.00 98.06 103 PHE A CA 1
ATOM 856 C C . PHE A 1 103 ? 16.889 3.059 -5.005 1.00 98.06 103 PHE A C 1
ATOM 858 O O . PHE A 1 103 ? 17.266 3.008 -6.174 1.00 98.06 103 PHE A O 1
ATOM 865 N N . LEU A 1 104 ? 16.201 4.103 -4.542 1.00 97.75 104 LEU A N 1
ATOM 866 C CA . LEU A 1 104 ? 15.830 5.246 -5.375 1.00 97.75 104 LEU A CA 1
ATOM 867 C C . LEU A 1 104 ? 17.034 6.078 -5.829 1.00 97.75 104 LEU A C 1
ATOM 869 O O . LEU A 1 104 ? 16.988 6.626 -6.932 1.00 97.75 104 LEU A O 1
ATOM 873 N N . ASP A 1 105 ? 18.079 6.165 -5.011 1.00 98.12 105 ASP A N 1
ATOM 874 C CA . ASP A 1 105 ? 19.304 6.907 -5.312 1.00 98.12 105 ASP A CA 1
ATOM 875 C C . ASP A 1 105 ? 20.302 6.084 -6.140 1.00 98.12 105 ASP A C 1
ATOM 877 O O . ASP A 1 105 ? 21.166 6.659 -6.802 1.00 98.12 105 ASP A O 1
ATOM 881 N N . SER A 1 106 ? 20.157 4.754 -6.164 1.00 97.81 106 SER A N 1
ATOM 882 C CA . SER A 1 106 ? 21.003 3.874 -6.973 1.00 97.81 106 SER A CA 1
ATOM 883 C C . SER A 1 106 ? 20.792 4.071 -8.486 1.00 97.81 106 SER A C 1
ATOM 885 O O . SER A 1 106 ? 19.679 4.416 -8.915 1.00 97.81 106 SER A O 1
ATOM 887 N N . PRO A 1 107 ? 21.840 3.849 -9.308 1.00 97.75 107 PRO A N 1
ATOM 888 C CA . PRO A 1 107 ? 21.725 3.855 -10.762 1.00 97.75 107 PRO A CA 1
ATOM 889 C C . PRO A 1 107 ? 20.707 2.822 -11.267 1.00 97.75 107 PRO A C 1
ATOM 891 O O . PRO A 1 107 ? 20.555 1.769 -10.644 1.00 97.75 107 PRO A O 1
ATOM 894 N N . PRO A 1 108 ? 20.043 3.079 -12.407 1.00 96.50 108 PRO A N 1
ATOM 895 C CA . PRO A 1 108 ? 19.141 2.100 -12.998 1.00 96.50 108 PRO A CA 1
ATOM 896 C C . PRO A 1 108 ? 19.889 0.856 -13.476 1.00 96.50 108 PRO A C 1
ATOM 898 O O . PRO A 1 108 ? 21.045 0.935 -13.907 1.00 96.50 108 PRO A O 1
ATOM 901 N N . GLY A 1 109 ? 19.207 -0.290 -13.442 1.00 94.06 109 GLY A N 1
ATOM 902 C CA . GLY A 1 109 ? 19.741 -1.562 -13.924 1.00 94.06 109 GLY A CA 1
ATOM 903 C C . GLY A 1 109 ? 20.036 -1.522 -15.423 1.00 94.06 109 GLY A C 1
ATOM 904 O O . GLY A 1 109 ? 21.011 -2.113 -15.889 1.00 94.06 109 GLY A O 1
ATOM 905 N N . ILE A 1 110 ? 19.243 -0.753 -16.175 1.00 93.00 110 ILE A N 1
ATOM 906 C CA . ILE A 1 110 ? 19.466 -0.479 -17.594 1.00 93.00 110 ILE A CA 1
ATOM 907 C C . ILE A 1 110 ? 19.945 0.965 -17.770 1.00 93.00 110 ILE A C 1
ATOM 909 O O . ILE A 1 110 ? 19.226 1.927 -17.492 1.00 93.00 110 ILE A O 1
ATOM 913 N N . LYS A 1 111 ? 21.161 1.132 -18.302 1.00 93.44 111 LYS A N 1
ATOM 914 C CA . LYS A 1 111 ? 21.701 2.451 -18.663 1.00 93.44 111 LYS A CA 1
ATOM 915 C C . LYS A 1 111 ? 21.042 2.956 -19.941 1.00 93.44 111 LYS A C 1
ATOM 917 O O . LYS A 1 111 ? 21.413 2.556 -21.042 1.00 93.44 111 LYS A O 1
ATOM 922 N N . LEU A 1 112 ? 20.079 3.856 -19.785 1.00 89.69 112 LEU A N 1
ATOM 923 C CA . LEU A 1 112 ? 19.349 4.460 -20.892 1.00 89.69 112 LEU A CA 1
ATOM 924 C C . LEU A 1 112 ? 19.937 5.833 -21.231 1.00 89.69 112 LEU A C 1
ATOM 926 O O . LEU A 1 112 ? 19.972 6.729 -20.383 1.00 89.69 112 LEU A O 1
ATOM 930 N N . LYS A 1 113 ? 20.372 5.995 -22.483 1.00 90.25 113 LYS A N 1
ATOM 931 C CA . LYS A 1 113 ? 20.872 7.258 -23.034 1.00 90.25 113 LYS A CA 1
ATOM 932 C C . LYS A 1 113 ? 20.015 7.656 -24.223 1.00 90.25 113 LYS A C 1
ATOM 934 O O . LYS A 1 113 ? 19.922 6.908 -25.192 1.00 90.25 113 LYS A O 1
ATOM 939 N N . PHE A 1 114 ? 19.420 8.838 -24.153 1.00 88.81 114 PHE A N 1
ATOM 940 C CA . PHE A 1 114 ? 18.625 9.406 -25.237 1.00 88.81 114 PHE A CA 1
ATOM 941 C C . PHE A 1 114 ? 19.290 10.683 -25.729 1.00 88.81 114 PHE A C 1
ATOM 943 O O . PHE A 1 114 ? 19.725 11.505 -24.924 1.00 88.81 114 PHE A O 1
ATOM 950 N N . GLN A 1 115 ? 19.349 10.864 -27.044 1.00 85.44 115 GLN A N 1
ATOM 951 C CA . GLN A 1 115 ? 19.878 12.074 -27.663 1.00 85.44 115 GLN A CA 1
ATOM 952 C C . GLN A 1 115 ? 18.785 12.754 -28.493 1.00 85.44 115 GLN A C 1
ATOM 954 O O . GLN A 1 115 ? 18.107 12.104 -29.290 1.00 85.44 115 GLN A O 1
ATOM 959 N N . TRP A 1 116 ? 18.625 14.067 -28.314 1.00 81.50 116 TRP A N 1
ATOM 960 C CA . TRP A 1 116 ? 17.789 14.920 -29.160 1.00 81.50 116 TRP A CA 1
ATOM 961 C C . TRP A 1 116 ? 18.574 16.166 -29.556 1.00 81.50 116 TRP A C 1
ATOM 963 O O . TRP A 1 116 ? 18.730 17.100 -28.772 1.00 81.50 116 TRP A O 1
ATOM 973 N N . GLY A 1 117 ? 19.041 16.213 -30.805 1.00 86.25 117 GLY A N 1
ATOM 974 C CA . GLY A 1 117 ? 19.866 17.326 -31.270 1.00 86.25 117 GLY A CA 1
ATOM 975 C C . GLY A 1 117 ? 21.151 17.407 -30.441 1.00 86.25 117 GLY A C 1
ATOM 976 O O . GLY A 1 117 ? 21.923 16.449 -30.411 1.00 86.25 117 GLY A O 1
ATOM 977 N N . SER A 1 118 ? 21.360 18.533 -29.756 1.00 89.19 118 SER A N 1
ATOM 978 C CA . SER A 1 118 ? 22.486 18.747 -28.836 1.00 89.19 118 SER A CA 1
ATOM 979 C C . SER A 1 118 ? 22.208 18.321 -27.391 1.00 89.19 118 SER A C 1
ATOM 981 O O . SER A 1 118 ? 23.108 18.388 -26.559 1.00 89.19 118 SER A O 1
ATOM 983 N N . GLU A 1 119 ? 20.974 17.940 -27.057 1.00 87.06 119 GLU A N 1
ATOM 984 C CA . GLU A 1 119 ? 20.617 17.517 -25.706 1.00 87.06 119 GLU A CA 1
ATOM 985 C C . GLU A 1 119 ? 20.821 16.011 -25.531 1.00 87.06 119 GLU A C 1
ATOM 987 O O . GLU A 1 119 ? 20.474 15.209 -26.403 1.00 87.06 119 GLU A O 1
ATOM 992 N N . GLN A 1 120 ? 21.341 15.632 -24.365 1.00 89.12 120 GLN A N 1
ATOM 993 C CA . GLN A 1 120 ? 21.478 14.248 -23.933 1.00 89.12 120 GLN A CA 1
ATOM 994 C C . GLN A 1 120 ? 20.726 14.064 -22.614 1.00 89.12 120 GLN A C 1
ATOM 996 O O . GLN A 1 120 ? 20.924 14.820 -21.663 1.00 89.12 120 GLN A O 1
ATOM 1001 N N . LEU A 1 121 ? 19.879 13.042 -22.559 1.00 90.44 121 LEU A N 1
ATOM 1002 C CA . LEU A 1 121 ? 19.225 12.579 -21.345 1.00 90.44 121 LEU A CA 1
ATOM 1003 C C . LEU A 1 121 ? 19.862 11.260 -20.917 1.00 90.44 121 LEU A C 1
ATOM 1005 O O . LEU A 1 121 ? 19.866 10.285 -21.668 1.00 90.44 121 LEU A O 1
ATOM 1009 N N . GLU A 1 122 ? 20.354 11.231 -19.686 1.00 93.62 122 GLU A N 1
ATOM 1010 C CA . GLU A 1 122 ? 20.828 10.025 -19.017 1.00 93.62 122 GLU A CA 1
ATOM 1011 C C . GLU A 1 122 ? 20.252 9.994 -17.604 1.00 93.62 122 GLU A C 1
ATOM 1013 O O . GLU A 1 122 ? 20.390 10.953 -16.839 1.00 93.62 122 GLU A O 1
ATOM 1018 N N . PHE A 1 123 ? 19.579 8.898 -17.266 1.00 94.81 123 PHE A N 1
ATOM 1019 C CA . PHE A 1 123 ? 19.003 8.710 -15.942 1.00 94.81 123 PHE A CA 1
ATOM 1020 C C . PHE A 1 123 ? 20.093 8.280 -14.960 1.00 94.81 123 PHE A C 1
ATOM 1022 O O . PHE A 1 123 ? 20.664 7.203 -15.099 1.00 94.81 123 PHE A O 1
ATOM 1029 N N . GLN A 1 124 ? 20.370 9.125 -13.965 1.00 96.12 124 GLN A N 1
ATOM 1030 C CA . GLN A 1 124 ? 21.419 8.868 -12.974 1.00 96.12 124 GLN A CA 1
ATOM 1031 C C . GLN A 1 124 ? 20.927 7.983 -11.826 1.00 96.12 124 GLN A C 1
ATOM 1033 O O . GLN A 1 124 ? 21.736 7.350 -11.156 1.00 96.12 124 GLN A O 1
ATOM 1038 N N . SER A 1 125 ? 19.610 7.933 -11.600 1.00 97.25 125 SER A N 1
ATOM 1039 C CA . SER A 1 125 ? 19.017 7.113 -10.548 1.00 97.25 125 SER A CA 1
ATOM 1040 C C . SER A 1 125 ? 17.627 6.578 -10.884 1.00 97.25 125 SER A C 1
ATOM 1042 O O . SER A 1 125 ? 16.895 7.146 -11.707 1.00 97.25 125 SER A O 1
ATOM 1044 N N . ASN A 1 126 ? 17.219 5.523 -10.174 1.00 97.94 126 ASN A N 1
ATOM 1045 C CA . ASN A 1 126 ? 15.861 4.971 -10.221 1.00 97.94 126 ASN A CA 1
ATOM 1046 C C . ASN A 1 126 ? 14.792 6.033 -9.933 1.00 97.94 126 ASN A C 1
ATOM 1048 O O . ASN A 1 126 ? 13.714 6.038 -10.533 1.00 97.94 126 ASN A O 1
ATOM 1052 N N . ASN A 1 127 ? 15.093 6.998 -9.061 1.00 96.81 127 ASN A N 1
ATOM 1053 C CA . ASN A 1 127 ? 14.210 8.122 -8.785 1.00 96.81 127 ASN A CA 1
ATOM 1054 C C . ASN A 1 127 ? 13.969 8.998 -10.025 1.00 96.81 127 ASN A C 1
ATOM 1056 O O . ASN A 1 127 ? 12.853 9.487 -10.212 1.00 96.81 127 ASN A O 1
ATOM 1060 N N . ASN A 1 128 ? 14.977 9.195 -10.884 1.00 95.50 128 ASN A N 1
ATOM 1061 C CA . ASN A 1 128 ? 14.804 9.959 -12.120 1.00 95.50 128 ASN A CA 1
ATOM 1062 C C . ASN A 1 128 ? 13.868 9.232 -13.100 1.00 95.50 128 ASN A C 1
ATOM 1064 O O . ASN A 1 128 ? 12.951 9.871 -13.622 1.00 95.50 128 ASN A O 1
ATOM 1068 N N . ILE A 1 129 ? 14.039 7.916 -13.290 1.00 96.62 129 ILE A N 1
ATOM 1069 C CA . ILE A 1 129 ? 13.153 7.098 -14.142 1.00 96.62 129 ILE A CA 1
ATOM 1070 C C . ILE A 1 129 ? 11.731 7.104 -13.587 1.00 96.62 129 ILE A C 1
ATOM 1072 O O . ILE A 1 129 ? 10.797 7.470 -14.299 1.00 96.62 129 ILE A O 1
ATOM 1076 N N . LYS A 1 130 ? 11.564 6.793 -12.295 1.00 96.62 130 LYS A N 1
ATOM 1077 C CA . LYS A 1 130 ? 10.264 6.808 -11.608 1.00 96.62 130 LYS A CA 1
ATOM 1078 C C . LYS A 1 130 ? 9.547 8.143 -11.795 1.00 96.62 130 LYS A C 1
ATOM 1080 O O . LYS A 1 130 ? 8.367 8.166 -12.135 1.00 96.62 130 LYS A O 1
ATOM 1085 N N . ASN A 1 131 ? 10.239 9.261 -11.567 1.00 95.00 131 ASN A N 1
ATOM 1086 C CA . ASN A 1 131 ? 9.621 10.579 -11.681 1.00 95.00 131 ASN A CA 1
ATOM 1087 C C . ASN A 1 131 ? 9.264 10.919 -13.132 1.00 95.00 131 ASN A C 1
ATOM 1089 O O . ASN A 1 131 ? 8.189 11.462 -13.366 1.00 95.00 131 ASN A O 1
ATOM 1093 N N . CYS A 1 132 ? 10.121 10.583 -14.100 1.00 94.81 132 CYS A N 1
ATOM 1094 C CA . CYS A 1 132 ? 9.809 10.767 -15.516 1.00 94.81 132 CYS A CA 1
ATOM 1095 C C . CYS A 1 132 ? 8.600 9.922 -15.941 1.00 94.81 132 CYS A C 1
ATOM 1097 O O . CYS A 1 132 ? 7.704 10.440 -16.598 1.00 94.81 132 CYS A O 1
ATOM 1099 N N . PHE A 1 133 ? 8.515 8.666 -15.500 1.00 95.56 133 PHE A N 1
ATOM 1100 C CA . PHE A 1 133 ? 7.392 7.785 -15.809 1.00 95.56 133 PHE A CA 1
ATOM 1101 C C . PHE A 1 133 ? 6.085 8.279 -15.176 1.00 95.56 133 PHE A C 1
ATOM 1103 O O . PHE A 1 133 ? 5.121 8.559 -15.885 1.00 95.56 133 PHE A O 1
ATOM 1110 N N . ILE A 1 134 ? 6.057 8.456 -13.849 1.00 94.56 134 ILE A N 1
ATOM 1111 C CA . ILE A 1 134 ? 4.847 8.847 -13.110 1.00 94.56 134 ILE A CA 1
ATOM 1112 C C . ILE A 1 134 ? 4.404 10.260 -13.484 1.00 94.56 134 ILE A C 1
ATOM 1114 O O . ILE A 1 134 ? 3.242 10.467 -13.825 1.00 94.56 134 ILE A O 1
ATOM 1118 N N . TYR A 1 135 ? 5.302 11.240 -13.389 1.00 92.31 135 TYR A N 1
ATOM 1119 C CA . TYR A 1 135 ? 4.937 12.649 -13.531 1.00 92.31 135 TYR A CA 1
ATOM 1120 C C . TYR A 1 135 ? 5.051 13.162 -14.964 1.00 92.31 135 TYR A C 1
ATOM 1122 O O . TYR A 1 135 ? 4.481 14.200 -15.268 1.00 92.31 135 TYR A O 1
ATOM 1130 N N . GLY A 1 136 ? 5.739 12.452 -15.859 1.00 91.06 136 GLY A N 1
ATOM 1131 C CA . GLY A 1 136 ? 5.779 12.830 -17.269 1.00 91.06 136 GLY A CA 1
ATOM 1132 C C . GLY A 1 136 ? 4.496 12.492 -18.026 1.00 91.06 136 GLY A C 1
ATOM 1133 O O . GLY A 1 136 ? 4.111 13.251 -18.911 1.00 91.06 136 GLY A O 1
ATOM 1134 N N . HIS A 1 137 ? 3.814 11.400 -17.660 1.00 88.31 137 HIS A N 1
ATOM 1135 C CA . HIS A 1 137 ? 2.639 10.918 -18.397 1.00 88.31 137 HIS A CA 1
ATOM 1136 C C . HIS A 1 137 ? 1.374 10.752 -17.555 1.00 88.31 137 HIS A C 1
ATOM 1138 O O . HIS A 1 137 ? 0.285 11.109 -18.001 1.00 88.31 137 HIS A O 1
ATOM 1144 N N . TYR A 1 138 ? 1.496 10.195 -16.347 1.00 86.44 138 TYR A N 1
ATOM 1145 C CA . TYR A 1 138 ? 0.337 9.716 -15.581 1.00 86.44 138 TYR A CA 1
ATOM 1146 C C . TYR A 1 138 ? -0.179 10.713 -14.538 1.00 86.44 138 TYR A C 1
ATOM 1148 O O . TYR A 1 138 ? -1.342 10.657 -14.141 1.00 86.44 138 TYR A O 1
ATOM 1156 N N . ALA A 1 139 ? 0.658 11.636 -14.078 1.00 78.25 139 ALA A N 1
ATOM 1157 C CA . ALA A 1 139 ? 0.230 12.803 -13.325 1.00 78.25 139 ALA A CA 1
ATOM 1158 C C . ALA A 1 139 ? 0.238 14.003 -14.266 1.00 78.25 139 ALA A C 1
ATOM 1160 O O . ALA A 1 139 ? 1.212 14.181 -14.989 1.00 78.25 139 ALA A O 1
ATOM 1161 N N . HIS A 1 140 ? -0.808 14.832 -14.242 1.00 68.44 140 HIS A N 1
ATOM 1162 C CA . HIS A 1 140 ? -0.836 16.111 -14.951 1.00 68.44 140 HIS A CA 1
ATOM 1163 C C . HIS A 1 140 ? 0.290 17.024 -14.441 1.00 68.44 140 HIS A C 1
ATOM 1165 O O . HIS A 1 140 ? 0.074 17.869 -13.576 1.00 68.44 140 HIS A O 1
ATOM 1171 N N . ALA A 1 141 ? 1.515 16.826 -14.921 1.00 61.06 141 ALA A N 1
ATOM 1172 C CA . ALA A 1 141 ? 2.567 17.798 -14.745 1.00 61.06 141 ALA A CA 1
ATOM 1173 C C . ALA A 1 141 ? 2.214 19.022 -15.583 1.00 61.06 141 ALA A C 1
ATOM 1175 O O . ALA A 1 141 ? 1.819 18.908 -16.748 1.00 61.06 141 ALA A O 1
ATOM 1176 N N . GLU A 1 142 ? 2.361 20.196 -14.978 1.00 61.91 142 GLU A N 1
ATOM 1177 C CA . GLU A 1 142 ? 2.347 21.450 -15.718 1.00 61.91 142 GLU A CA 1
ATOM 1178 C C . GLU A 1 142 ? 3.370 21.373 -16.861 1.00 61.91 142 GLU A C 1
ATOM 1180 O O . GLU A 1 142 ? 4.454 20.804 -16.701 1.00 61.91 142 GLU A O 1
ATOM 1185 N N . GLU A 1 143 ? 3.045 21.951 -18.021 1.00 53.69 143 GLU A N 1
ATOM 1186 C CA . GLU A 1 143 ? 3.854 21.859 -19.251 1.00 53.69 143 GLU A CA 1
ATOM 1187 C C . GLU A 1 143 ? 5.308 22.335 -19.093 1.00 53.69 143 GLU A C 1
ATOM 1189 O O . GLU A 1 143 ? 6.161 22.001 -19.911 1.00 53.69 143 GLU A O 1
ATOM 1194 N N . LYS A 1 144 ? 5.619 23.068 -18.018 1.00 56.00 144 LYS A N 1
ATOM 1195 C CA . LYS A 1 144 ? 6.968 23.547 -17.689 1.00 56.00 144 LYS A CA 1
ATOM 1196 C C . LYS A 1 144 ? 7.859 22.500 -17.014 1.00 56.00 144 LYS A C 1
ATOM 1198 O O . LYS A 1 144 ? 9.011 22.792 -16.705 1.00 56.00 144 LYS A O 1
ATOM 1203 N N . ASN A 1 145 ? 7.355 21.297 -16.751 1.00 74.44 145 ASN A N 1
ATOM 1204 C CA . ASN A 1 145 ? 8.128 20.261 -16.087 1.00 74.44 145 ASN A CA 1
ATOM 1205 C C . ASN A 1 145 ? 8.914 19.418 -17.102 1.00 74.44 145 ASN A C 1
ATOM 1207 O O . ASN A 1 145 ? 8.337 18.722 -17.941 1.00 74.44 145 ASN A O 1
ATOM 1211 N N . ASN A 1 146 ? 10.243 19.423 -16.967 1.00 85.12 146 ASN A N 1
ATOM 1212 C CA . ASN A 1 146 ? 11.167 18.637 -17.790 1.00 85.12 146 ASN A CA 1
ATOM 1213 C C . ASN A 1 146 ? 10.775 17.149 -17.888 1.00 85.12 146 ASN A C 1
ATOM 1215 O O . ASN A 1 146 ? 11.048 16.512 -18.897 1.00 85.12 146 ASN A O 1
ATOM 1219 N N . GLN A 1 147 ? 10.087 16.595 -16.883 1.00 89.75 147 GLN A N 1
ATOM 1220 C CA . GLN A 1 147 ? 9.650 15.194 -16.854 1.00 89.75 147 GLN A CA 1
ATOM 1221 C C . GLN A 1 147 ? 8.709 14.822 -18.009 1.00 89.75 147 GLN A C 1
ATOM 1223 O O . GLN A 1 147 ? 8.894 13.759 -18.601 1.00 89.75 147 GLN A O 1
ATOM 1228 N N . LYS A 1 148 ? 7.746 15.689 -18.360 1.00 89.94 148 LYS A N 1
ATOM 1229 C CA . LYS A 1 148 ? 6.811 15.455 -19.477 1.00 89.94 148 LYS A CA 1
ATOM 1230 C C . LYS A 1 148 ? 7.534 15.506 -20.814 1.00 89.94 148 LYS A C 1
ATOM 1232 O O . LYS A 1 148 ? 7.405 14.595 -21.621 1.00 89.94 148 LYS A O 1
ATOM 1237 N N . ARG A 1 149 ? 8.372 16.528 -21.003 1.00 89.44 149 ARG A N 1
ATOM 1238 C CA . ARG A 1 149 ? 9.214 16.667 -22.196 1.00 89.44 149 ARG A CA 1
ATOM 1239 C C . ARG A 1 149 ? 10.100 15.437 -22.407 1.00 89.44 149 ARG A C 1
ATOM 1241 O O . ARG A 1 149 ? 10.181 14.935 -23.524 1.00 89.44 149 ARG A O 1
ATOM 1248 N N . TRP A 1 150 ? 10.742 14.943 -21.346 1.00 90.25 150 TRP A N 1
ATOM 1249 C CA . TRP A 1 150 ? 11.577 13.744 -21.419 1.00 90.25 150 TRP A CA 1
ATOM 1250 C C . TRP A 1 150 ? 10.772 12.488 -21.729 1.00 90.25 150 TRP A C 1
ATOM 1252 O O . TRP A 1 150 ? 11.184 11.706 -22.581 1.00 90.25 150 TRP A O 1
ATOM 1262 N N . TYR A 1 151 ? 9.605 12.324 -21.107 1.00 92.12 151 TYR A N 1
ATOM 1263 C CA . TYR A 1 151 ? 8.718 11.210 -21.415 1.00 92.12 151 TYR A CA 1
ATOM 1264 C C . TYR A 1 151 ? 8.296 11.225 -22.892 1.00 92.12 151 TYR A C 1
ATOM 1266 O O . TYR A 1 151 ? 8.435 10.213 -23.580 1.00 92.12 151 TYR A O 1
ATOM 1274 N N . ASP A 1 152 ? 7.848 12.379 -23.395 1.00 89.75 152 ASP A N 1
ATOM 1275 C CA . ASP A 1 152 ? 7.437 12.556 -24.789 1.00 89.75 152 ASP A CA 1
ATOM 1276 C C . ASP A 1 152 ? 8.593 12.283 -25.760 1.00 89.75 152 ASP A C 1
ATOM 1278 O O . ASP A 1 152 ? 8.385 11.643 -26.788 1.00 89.75 152 ASP A O 1
ATOM 1282 N N . LEU A 1 153 ? 9.816 12.722 -25.438 1.00 88.31 153 LEU A N 1
ATOM 1283 C CA . LEU A 1 153 ? 11.013 12.412 -26.225 1.00 88.31 153 LEU A CA 1
ATOM 1284 C C . LEU A 1 153 ? 11.229 10.895 -26.334 1.00 88.31 153 LEU A C 1
ATOM 1286 O O . LEU A 1 153 ? 11.369 10.367 -27.438 1.00 88.31 153 LEU A O 1
ATOM 1290 N N . ILE A 1 154 ? 11.225 10.196 -25.199 1.00 91.00 154 ILE A N 1
ATOM 1291 C CA . ILE A 1 154 ? 11.453 8.747 -25.142 1.00 91.00 154 ILE A CA 1
ATOM 1292 C C . ILE A 1 154 ? 10.417 8.000 -25.990 1.00 91.00 154 ILE A C 1
ATOM 1294 O O . ILE A 1 154 ? 10.757 7.046 -26.682 1.00 91.00 154 ILE A O 1
ATOM 1298 N N . HIS A 1 155 ? 9.165 8.463 -25.986 1.00 88.69 155 HIS A N 1
ATOM 1299 C CA . HIS A 1 155 ? 8.068 7.814 -26.707 1.00 88.69 155 HIS A CA 1
ATOM 1300 C C . HIS A 1 155 ? 7.976 8.210 -28.189 1.00 88.69 155 HIS A C 1
ATOM 1302 O O . HIS A 1 155 ? 7.264 7.550 -28.944 1.00 88.69 155 HIS A O 1
ATOM 1308 N N . ARG A 1 156 ? 8.693 9.257 -28.625 1.00 84.69 156 ARG A N 1
ATOM 1309 C CA . ARG A 1 156 ? 8.792 9.669 -30.038 1.00 84.69 156 ARG A CA 1
ATOM 1310 C C . ARG A 1 156 ? 9.957 8.999 -30.775 1.00 84.69 156 ARG A C 1
ATOM 1312 O O . ARG A 1 156 ? 9.835 8.734 -31.968 1.00 84.69 156 ARG A O 1
ATOM 1319 N N . ASN A 1 157 ? 11.071 8.723 -30.094 1.00 65.94 157 ASN A N 1
ATOM 1320 C CA . ASN A 1 157 ? 12.338 8.329 -30.724 1.00 65.94 157 ASN A CA 1
ATOM 1321 C C . ASN A 1 157 ? 12.534 6.807 -30.870 1.00 65.94 157 ASN A C 1
ATOM 1323 O O . ASN A 1 157 ? 13.523 6.262 -30.402 1.00 65.94 157 ASN A O 1
ATOM 1327 N N . THR A 1 158 ? 11.669 6.140 -31.643 1.00 65.69 158 THR A N 1
ATOM 1328 C CA . THR A 1 158 ? 11.688 4.687 -31.951 1.00 65.69 158 THR A CA 1
ATOM 1329 C C . THR A 1 158 ? 11.156 3.778 -30.838 1.00 65.69 158 THR A C 1
ATOM 1331 O O . THR A 1 158 ? 11.214 4.099 -29.652 1.00 65.69 158 THR A O 1
ATOM 1334 N N . ASN A 1 159 ? 10.631 2.616 -31.239 1.00 69.44 159 ASN A N 1
ATOM 1335 C CA . ASN A 1 159 ? 10.081 1.616 -30.319 1.00 69.44 159 ASN A CA 1
ATOM 1336 C C . ASN A 1 159 ? 11.137 1.084 -29.332 1.00 69.44 159 ASN A C 1
ATOM 1338 O O . ASN A 1 159 ? 10.785 0.699 -28.222 1.00 69.44 159 ASN A O 1
ATOM 1342 N N . GLU A 1 160 ? 12.426 1.120 -29.692 1.00 71.19 160 GLU A N 1
ATOM 1343 C CA . GLU A 1 160 ? 13.462 0.416 -28.935 1.00 71.19 160 GLU A CA 1
ATOM 1344 C C . GLU A 1 160 ? 13.787 1.041 -27.575 1.00 71.19 160 GLU A C 1
ATOM 1346 O O . GLU A 1 160 ? 13.862 0.358 -26.554 1.00 71.19 160 GLU A O 1
ATOM 1351 N N . GLY A 1 161 ? 13.956 2.363 -27.537 1.00 84.94 161 GLY A N 1
ATOM 1352 C CA . GLY A 1 161 ? 14.224 3.072 -26.285 1.00 84.94 161 GLY A CA 1
ATOM 1353 C C . GLY A 1 161 ? 13.000 3.133 -25.368 1.00 84.94 161 GLY A C 1
ATOM 1354 O O . GLY A 1 161 ? 13.139 3.182 -24.143 1.00 84.94 161 GLY A O 1
ATOM 1355 N N . ARG A 1 162 ? 11.800 3.102 -25.960 1.00 91.00 162 ARG A N 1
ATOM 1356 C CA . ARG A 1 162 ? 10.528 3.140 -25.239 1.00 91.00 162 ARG A CA 1
ATOM 1357 C C . ARG A 1 162 ? 10.331 1.884 -24.396 1.00 91.00 162 ARG A C 1
ATOM 1359 O O . ARG A 1 162 ? 10.063 2.012 -23.203 1.00 91.00 162 ARG A O 1
ATOM 1366 N N . ASP A 1 163 ? 10.470 0.700 -24.985 1.00 91.94 163 ASP A N 1
ATOM 1367 C CA . ASP A 1 163 ? 10.174 -0.558 -24.291 1.00 91.94 163 ASP A CA 1
ATOM 1368 C C . ASP A 1 163 ? 11.148 -0.804 -23.135 1.00 91.94 163 ASP A C 1
ATOM 1370 O O . ASP A 1 163 ? 10.723 -1.165 -22.039 1.00 91.94 163 ASP A O 1
ATOM 1374 N N . LEU A 1 164 ? 12.439 -0.514 -23.333 1.00 92.38 164 LEU A N 1
ATOM 1375 C CA . LEU A 1 164 ? 13.448 -0.609 -22.274 1.00 92.38 164 LEU A CA 1
ATOM 1376 C C . LEU A 1 164 ? 13.189 0.382 -21.130 1.00 92.38 164 LEU A C 1
ATOM 1378 O O . LEU A 1 164 ? 13.293 0.015 -19.961 1.00 92.38 164 LEU A O 1
ATOM 1382 N N . PHE A 1 165 ? 12.811 1.626 -21.447 1.00 94.62 165 PHE A N 1
ATOM 1383 C CA . PHE A 1 165 ? 12.429 2.610 -20.431 1.00 94.62 165 PHE A CA 1
ATOM 1384 C C . PHE A 1 165 ? 11.209 2.164 -19.628 1.00 94.62 165 PHE A C 1
ATOM 1386 O O . PHE A 1 165 ? 11.197 2.288 -18.403 1.00 94.62 165 PHE A O 1
ATOM 1393 N N . ARG A 1 166 ? 10.183 1.641 -20.304 1.00 95.00 166 ARG A N 1
ATOM 1394 C CA . ARG A 1 166 ? 8.956 1.173 -19.652 1.00 95.00 166 ARG A CA 1
ATOM 1395 C C . ARG A 1 166 ? 9.201 -0.055 -18.792 1.00 95.00 166 ARG A C 1
ATOM 1397 O O . ARG A 1 166 ? 8.718 -0.087 -17.663 1.00 95.00 166 ARG A O 1
ATOM 1404 N N . PHE A 1 167 ? 9.980 -1.013 -19.289 1.00 95.12 167 PHE A N 1
ATOM 1405 C CA . PHE A 1 167 ? 10.416 -2.173 -18.521 1.00 95.12 167 PHE A CA 1
ATOM 1406 C C . PHE A 1 167 ? 11.104 -1.732 -17.224 1.00 95.12 167 PHE A C 1
ATOM 1408 O O . PHE A 1 167 ? 10.671 -2.112 -16.137 1.00 95.12 167 PHE A O 1
ATOM 1415 N N . GLU A 1 168 ? 12.109 -0.859 -17.322 1.00 95.81 168 GLU A N 1
ATOM 1416 C CA . GLU A 1 168 ? 12.853 -0.375 -16.157 1.00 95.81 168 GLU A CA 1
ATOM 1417 C C . GLU A 1 168 ? 11.948 0.393 -15.181 1.00 95.81 168 GLU A C 1
ATOM 1419 O O . GLU A 1 168 ? 11.959 0.147 -13.975 1.00 95.81 168 GLU A O 1
ATOM 1424 N N . ALA A 1 169 ? 11.097 1.285 -15.695 1.00 96.94 169 ALA A N 1
ATOM 1425 C CA . ALA A 1 169 ? 10.161 2.037 -14.872 1.00 96.94 169 ALA A CA 1
ATOM 1426 C C . ALA A 1 169 ? 9.194 1.117 -14.115 1.00 96.94 169 ALA A C 1
ATOM 1428 O O . ALA A 1 169 ? 8.997 1.295 -12.915 1.00 96.94 169 ALA A O 1
ATOM 1429 N N . ILE A 1 170 ? 8.614 0.118 -14.783 1.00 96.75 170 ILE A N 1
ATOM 1430 C CA . ILE A 1 170 ? 7.702 -0.837 -14.149 1.00 96.75 170 ILE A CA 1
ATOM 1431 C C . ILE A 1 170 ? 8.427 -1.694 -13.110 1.00 96.75 170 ILE A C 1
ATOM 1433 O O . ILE A 1 170 ? 7.879 -1.900 -12.027 1.00 96.75 170 ILE A O 1
ATOM 1437 N N . SER A 1 171 ? 9.657 -2.129 -13.390 1.00 96.12 171 SER A N 1
ATOM 1438 C CA . SER A 1 171 ? 10.494 -2.846 -12.420 1.00 96.12 171 SER A CA 1
ATOM 1439 C C . SER A 1 171 ? 10.680 -2.028 -11.136 1.00 96.12 171 SER A C 1
ATOM 1441 O O . SER A 1 171 ? 10.416 -2.512 -10.032 1.00 96.12 171 SER A O 1
ATOM 1443 N N . ILE A 1 172 ? 11.001 -0.735 -11.272 1.00 97.00 172 ILE A N 1
ATOM 1444 C CA . ILE A 1 172 ? 11.123 0.195 -10.140 1.00 97.00 172 ILE A CA 1
ATOM 1445 C C . ILE A 1 172 ? 9.803 0.320 -9.368 1.00 97.00 172 ILE A C 1
ATOM 1447 O O . ILE A 1 172 ? 9.799 0.301 -8.136 1.00 97.00 172 ILE A O 1
ATOM 1451 N N . ILE A 1 173 ? 8.671 0.434 -10.065 1.00 97.62 173 ILE A N 1
ATOM 1452 C CA . ILE A 1 173 ? 7.345 0.518 -9.439 1.00 97.62 173 ILE A CA 1
ATOM 1453 C C . ILE A 1 173 ? 6.993 -0.762 -8.668 1.00 97.62 173 ILE A C 1
ATOM 1455 O O . ILE A 1 173 ? 6.487 -0.675 -7.545 1.00 97.62 173 ILE A O 1
ATOM 1459 N N . LEU A 1 174 ? 7.278 -1.941 -9.223 1.00 96.25 174 LEU A N 1
ATOM 1460 C CA . LEU A 1 174 ? 7.059 -3.222 -8.547 1.00 96.25 174 LEU A CA 1
ATOM 1461 C C . LEU A 1 174 ? 7.939 -3.344 -7.297 1.00 96.25 174 LEU A C 1
ATOM 1463 O O . LEU A 1 174 ? 7.435 -3.690 -6.227 1.00 96.25 174 LEU A O 1
ATOM 1467 N N . GLN A 1 175 ? 9.216 -2.961 -7.386 1.00 96.62 175 GLN A N 1
ATOM 1468 C CA . GLN A 1 175 ? 10.123 -2.960 -6.237 1.00 96.62 175 GLN A CA 1
ATOM 1469 C C . GLN A 1 175 ? 9.644 -2.015 -5.122 1.00 96.62 175 GLN A C 1
ATOM 1471 O O . GLN A 1 175 ? 9.628 -2.387 -3.949 1.00 96.62 175 GLN A O 1
ATOM 1476 N N . LEU A 1 176 ? 9.187 -0.809 -5.472 1.00 97.44 176 LEU A N 1
ATOM 1477 C CA . LEU A 1 176 ? 8.597 0.128 -4.508 1.00 97.44 176 LEU A CA 1
ATOM 1478 C C . LEU A 1 176 ? 7.316 -0.415 -3.875 1.00 97.44 176 LEU A C 1
ATOM 1480 O O . LEU A 1 176 ? 7.112 -0.262 -2.673 1.00 97.44 176 LEU A O 1
ATOM 1484 N N . THR A 1 177 ? 6.481 -1.089 -4.664 1.00 96.62 177 THR A N 1
ATOM 1485 C CA . THR A 1 177 ? 5.266 -1.736 -4.161 1.00 96.62 177 THR A CA 1
ATOM 1486 C C . THR A 1 177 ? 5.610 -2.793 -3.114 1.00 96.62 177 THR A C 1
ATOM 1488 O O . THR A 1 177 ? 4.992 -2.810 -2.052 1.00 96.62 177 THR A O 1
ATOM 1491 N N . ASN A 1 178 ? 6.650 -3.602 -3.338 1.00 94.19 178 ASN A N 1
ATOM 1492 C CA . ASN A 1 178 ? 7.116 -4.581 -2.352 1.00 94.19 178 ASN A CA 1
ATOM 1493 C C . ASN A 1 178 ? 7.525 -3.921 -1.027 1.00 94.19 178 ASN A C 1
ATOM 1495 O O . ASN A 1 178 ? 7.153 -4.411 0.041 1.00 94.19 178 ASN A O 1
ATOM 1499 N N . PHE A 1 179 ? 8.220 -2.780 -1.075 1.00 96.94 179 PHE A N 1
ATOM 1500 C CA . PHE A 1 179 ? 8.533 -2.024 0.139 1.00 96.94 179 PHE A CA 1
ATOM 1501 C C . PHE A 1 179 ? 7.271 -1.522 0.858 1.00 96.94 179 PHE A C 1
ATOM 1503 O O . PHE A 1 179 ? 7.200 -1.582 2.086 1.00 96.94 179 PHE A O 1
ATOM 1510 N N . PHE A 1 180 ? 6.250 -1.065 0.126 1.00 96.75 180 PHE A N 1
ATOM 1511 C CA . PHE A 1 180 ? 4.986 -0.620 0.731 1.00 96.75 180 PHE A CA 1
ATOM 1512 C C . PHE A 1 180 ? 4.231 -1.777 1.394 1.00 96.75 180 PHE A C 1
ATOM 1514 O O . PHE A 1 180 ? 3.708 -1.623 2.496 1.00 96.75 180 PHE A O 1
ATOM 1521 N N . LEU A 1 181 ? 4.235 -2.961 0.777 1.00 94.38 181 LEU A N 1
ATOM 1522 C CA . LEU A 1 181 ? 3.654 -4.169 1.366 1.00 94.38 181 LEU A CA 1
ATOM 1523 C C . LEU A 1 181 ? 4.403 -4.607 2.633 1.00 94.38 181 LEU A C 1
ATOM 1525 O O . LEU A 1 181 ? 3.774 -5.018 3.608 1.00 94.38 181 LEU A O 1
ATOM 1529 N N . ALA A 1 182 ? 5.733 -4.485 2.659 1.00 95.81 182 ALA A N 1
ATOM 1530 C CA . ALA A 1 182 ? 6.527 -4.757 3.857 1.00 95.81 182 ALA A CA 1
ATOM 1531 C C . ALA A 1 182 ? 6.181 -3.787 5.003 1.00 95.81 182 ALA A C 1
ATOM 1533 O O . ALA A 1 182 ? 5.954 -4.218 6.133 1.00 95.81 182 ALA A O 1
ATOM 1534 N N . ILE A 1 183 ? 6.040 -2.493 4.703 1.00 96.62 183 ILE A N 1
ATOM 1535 C CA . ILE A 1 183 ? 5.603 -1.486 5.682 1.00 96.62 183 ILE A CA 1
ATOM 1536 C C . ILE A 1 183 ? 4.180 -1.771 6.179 1.00 96.62 183 ILE A C 1
ATOM 1538 O O . ILE A 1 183 ? 3.931 -1.684 7.380 1.00 96.62 183 ILE A O 1
ATOM 1542 N N . SER A 1 184 ? 3.259 -2.161 5.294 1.00 96.06 184 SER A N 1
ATOM 1543 C CA . SER A 1 184 ? 1.898 -2.557 5.683 1.00 96.06 184 SER A CA 1
ATOM 1544 C C . SER A 1 184 ? 1.900 -3.711 6.683 1.00 96.06 184 SER A C 1
ATOM 1546 O O . SER A 1 184 ? 1.190 -3.658 7.684 1.00 96.06 184 SER A O 1
ATOM 1548 N N . LYS A 1 185 ? 2.745 -4.730 6.481 1.00 95.50 185 LYS A N 1
ATOM 1549 C CA . LYS A 1 185 ? 2.889 -5.836 7.443 1.00 95.50 185 LYS A CA 1
ATOM 1550 C C . LYS A 1 185 ? 3.317 -5.339 8.826 1.00 95.50 185 LYS A C 1
ATOM 1552 O O . LYS A 1 185 ? 2.717 -5.747 9.814 1.00 95.50 185 LYS A O 1
ATOM 1557 N N . LEU A 1 186 ? 4.293 -4.430 8.902 1.00 95.56 186 LEU A N 1
ATOM 1558 C CA . LEU A 1 186 ? 4.717 -3.836 10.178 1.00 95.56 186 LEU A CA 1
ATOM 1559 C C . LEU A 1 186 ? 3.589 -3.047 10.848 1.00 95.56 186 LEU A C 1
ATOM 1561 O O . LEU A 1 186 ? 3.354 -3.204 12.043 1.00 95.56 186 LEU A O 1
ATOM 1565 N N . ILE A 1 187 ? 2.860 -2.235 10.078 1.00 94.50 187 ILE A N 1
ATOM 1566 C CA . ILE A 1 187 ? 1.724 -1.462 10.590 1.00 94.50 187 ILE A CA 1
ATOM 1567 C C . ILE A 1 187 ? 0.638 -2.397 11.127 1.00 94.50 187 ILE A C 1
ATOM 1569 O O . ILE A 1 187 ? 0.131 -2.157 12.218 1.00 94.50 187 ILE A O 1
ATOM 1573 N N . LYS A 1 188 ? 0.313 -3.487 10.421 1.00 94.69 188 LYS A N 1
ATOM 1574 C CA . LYS A 1 188 ? -0.650 -4.496 10.894 1.00 94.69 188 LYS A CA 1
ATOM 1575 C C . LYS A 1 188 ? -0.218 -5.118 12.224 1.00 94.69 188 LYS A C 1
ATOM 1577 O O . LYS A 1 188 ? -1.049 -5.230 13.113 1.00 94.69 188 LYS A O 1
ATOM 1582 N N . ILE A 1 189 ? 1.067 -5.443 12.395 1.00 94.94 189 ILE A N 1
ATOM 1583 C CA . ILE A 1 189 ? 1.596 -5.974 13.666 1.00 94.94 189 ILE A CA 1
ATOM 1584 C C . ILE A 1 189 ? 1.408 -4.968 14.810 1.00 94.94 189 ILE A C 1
ATOM 1586 O O . ILE A 1 189 ? 0.980 -5.350 15.895 1.00 94.94 189 ILE A O 1
ATOM 1590 N N . ILE A 1 190 ? 1.706 -3.685 14.578 1.00 92.88 190 ILE A N 1
ATOM 1591 C CA . ILE A 1 190 ? 1.499 -2.628 15.582 1.00 92.88 190 ILE A CA 1
ATOM 1592 C C . ILE A 1 190 ? 0.011 -2.514 15.935 1.00 92.88 190 ILE A C 1
ATOM 1594 O O . ILE A 1 190 ? -0.349 -2.506 17.108 1.00 92.88 190 ILE A O 1
ATOM 1598 N N . LEU A 1 191 ? -0.859 -2.451 14.925 1.00 93.94 191 LEU A N 1
ATOM 1599 C CA . LEU A 1 191 ? -2.303 -2.326 15.121 1.00 93.94 191 LEU A CA 1
ATOM 1600 C C . LEU A 1 191 ? -2.902 -3.532 15.854 1.00 93.94 191 LEU A C 1
ATOM 1602 O O . LEU A 1 191 ? -3.808 -3.354 16.662 1.00 93.94 191 LEU A O 1
ATOM 1606 N N . ASP A 1 192 ? -2.379 -4.730 15.612 1.00 93.06 192 ASP A N 1
ATOM 1607 C CA . ASP A 1 192 ? -2.790 -5.946 16.311 1.00 93.06 192 ASP A CA 1
ATOM 1608 C C . ASP A 1 192 ? -2.413 -5.900 17.793 1.00 93.06 192 ASP A C 1
ATOM 1610 O O . ASP A 1 192 ? -3.264 -6.147 18.641 1.00 93.06 192 ASP A O 1
ATOM 1614 N N . LYS A 1 193 ? -1.194 -5.458 18.120 1.00 93.12 193 LYS A N 1
ATOM 1615 C CA . LYS A 1 193 ? -0.785 -5.243 19.517 1.00 93.12 193 LYS A CA 1
ATOM 1616 C C . LYS A 1 193 ? -1.639 -4.181 20.224 1.00 93.12 193 LYS A C 1
ATOM 1618 O O . LYS A 1 193 ? -1.937 -4.327 21.404 1.00 93.12 193 LYS A O 1
ATOM 1623 N N . ILE A 1 194 ? -2.043 -3.121 19.516 1.00 92.44 194 ILE A N 1
ATOM 1624 C CA . ILE A 1 194 ? -2.952 -2.095 20.061 1.00 92.44 194 ILE A CA 1
ATOM 1625 C C . ILE A 1 194 ? -4.339 -2.689 20.331 1.00 92.44 194 ILE A C 1
ATOM 1627 O O . ILE A 1 194 ? -4.931 -2.386 21.364 1.00 92.44 194 ILE A O 1
ATOM 1631 N N . ILE A 1 195 ? -4.846 -3.544 19.434 1.00 94.75 195 ILE A N 1
ATOM 1632 C CA . ILE A 1 195 ? -6.101 -4.273 19.655 1.00 94.75 195 ILE A CA 1
ATOM 1633 C C . ILE A 1 195 ? -6.011 -5.107 20.935 1.00 94.75 195 ILE A C 1
ATOM 1635 O O . ILE A 1 195 ? -6.904 -5.000 21.771 1.00 94.75 195 ILE A O 1
ATOM 1639 N N . ASP A 1 196 ? -4.949 -5.897 21.100 1.00 94.12 196 ASP A N 1
ATOM 1640 C CA . ASP A 1 196 ? -4.787 -6.770 22.266 1.00 94.12 196 ASP A CA 1
ATOM 1641 C C . ASP A 1 196 ? -4.733 -5.958 23.571 1.00 94.12 196 ASP A C 1
ATOM 1643 O O . ASP A 1 196 ? -5.440 -6.273 24.530 1.00 94.12 196 ASP A O 1
ATOM 1647 N N . TYR A 1 197 ? -3.971 -4.859 23.579 1.00 94.50 197 TYR A N 1
ATOM 1648 C CA . TYR A 1 197 ? -3.885 -3.944 24.719 1.00 94.50 197 TYR A CA 1
ATOM 1649 C C . TYR A 1 197 ? -5.243 -3.323 25.080 1.00 94.50 197 TYR A C 1
ATOM 1651 O O . TYR A 1 197 ? -5.664 -3.357 26.238 1.00 94.50 197 TYR A O 1
ATOM 1659 N N . ASP A 1 198 ? -5.952 -2.765 24.096 1.00 93.19 198 ASP A N 1
ATOM 1660 C CA . ASP A 1 198 ? -7.245 -2.127 24.342 1.00 93.19 198 ASP A CA 1
ATOM 1661 C C . ASP A 1 198 ? -8.318 -3.147 24.748 1.00 93.19 198 ASP A C 1
ATOM 1663 O O . ASP A 1 198 ? -9.224 -2.815 25.513 1.00 93.19 198 ASP A O 1
ATOM 1667 N N . LEU A 1 199 ? -8.237 -4.391 24.267 1.00 96.19 199 LEU A N 1
ATOM 1668 C CA . LEU A 1 199 ? -9.108 -5.472 24.725 1.00 96.19 199 LEU A CA 1
ATOM 1669 C C . LEU A 1 199 ? -8.883 -5.763 26.209 1.00 96.19 199 LEU A C 1
ATOM 1671 O O . LEU A 1 199 ? -9.851 -5.769 26.970 1.00 96.19 199 LEU A O 1
ATOM 1675 N N . GLU A 1 200 ? -7.631 -5.950 26.631 1.00 95.19 200 GLU A N 1
ATOM 1676 C CA . GLU A 1 200 ? -7.281 -6.229 28.027 1.00 95.19 200 GLU A CA 1
ATOM 1677 C C . GLU A 1 200 ? -7.711 -5.086 28.961 1.00 95.19 200 GLU A C 1
ATOM 1679 O O . GLU A 1 200 ? -8.407 -5.308 29.959 1.00 95.19 200 GLU A O 1
ATOM 1684 N N . GLU A 1 201 ? -7.375 -3.841 28.614 1.00 94.25 201 GLU A N 1
ATOM 1685 C CA . GLU A 1 201 ? -7.761 -2.666 29.401 1.00 94.25 201 GLU A CA 1
ATOM 1686 C C . GLU A 1 201 ? -9.279 -2.428 29.381 1.00 94.25 201 GLU A C 1
ATOM 1688 O O . GLU A 1 201 ? -9.872 -2.035 30.393 1.00 94.25 201 GLU A O 1
ATOM 1693 N N . GLY A 1 202 ? -9.943 -2.716 28.260 1.00 96.12 202 GLY A N 1
ATOM 1694 C CA . GLY A 1 202 ? -11.399 -2.706 28.155 1.00 96.12 202 GLY A CA 1
ATOM 1695 C C . GLY A 1 202 ? -12.051 -3.701 29.115 1.00 96.12 202 GLY A C 1
ATOM 1696 O O . GLY A 1 202 ? -12.957 -3.339 29.866 1.00 96.12 202 GLY A O 1
ATOM 1697 N N . GLU A 1 203 ? -11.559 -4.937 29.162 1.00 97.50 203 GLU A N 1
ATOM 1698 C CA . GLU A 1 203 ? -12.081 -5.967 30.061 1.00 97.50 203 GLU A CA 1
ATOM 1699 C C . GLU A 1 203 ? -11.847 -5.637 31.530 1.00 97.50 203 GLU A C 1
ATOM 1701 O O . GLU A 1 203 ? -12.748 -5.800 32.359 1.00 97.50 203 GLU A O 1
ATOM 1706 N N . LYS A 1 204 ? -10.649 -5.155 31.857 1.00 97.88 204 LYS A N 1
ATOM 1707 C CA . LYS A 1 204 ? -10.288 -4.728 33.207 1.00 97.88 204 LYS A CA 1
ATOM 1708 C C . LYS A 1 204 ? -11.193 -3.599 33.695 1.00 97.88 204 LYS A C 1
ATOM 1710 O O . LYS A 1 204 ? -11.793 -3.713 34.760 1.00 97.88 204 LYS A O 1
ATOM 1715 N N . THR A 1 205 ? -11.360 -2.549 32.893 1.00 96.56 205 THR A N 1
ATOM 1716 C CA . THR A 1 205 ? -12.178 -1.384 33.271 1.00 96.56 205 THR A CA 1
ATOM 1717 C C . THR A 1 205 ? -13.660 -1.721 33.416 1.00 96.56 205 THR A C 1
ATOM 1719 O O . THR A 1 205 ? -14.310 -1.225 34.336 1.00 96.56 205 THR A O 1
ATOM 1722 N N . VAL A 1 206 ? -14.200 -2.621 32.585 1.00 97.12 206 VAL A N 1
ATOM 1723 C CA . VAL A 1 206 ? -15.572 -3.129 32.758 1.00 97.12 206 VAL A CA 1
ATOM 1724 C C . VAL A 1 206 ? -15.716 -3.932 34.053 1.00 97.12 206 VAL A C 1
ATOM 1726 O O . VAL A 1 206 ? -16.700 -3.740 34.766 1.00 97.12 206 VAL A O 1
ATOM 1729 N N . LYS A 1 207 ? -14.745 -4.791 34.400 1.00 97.06 207 LYS A N 1
ATOM 1730 C CA . LYS A 1 207 ? -14.744 -5.537 35.678 1.00 97.06 207 LYS A CA 1
ATOM 1731 C C . LYS A 1 207 ? -14.688 -4.600 36.888 1.00 97.06 207 LYS A C 1
ATOM 1733 O O . LYS A 1 207 ? -15.337 -4.862 37.895 1.00 97.06 207 LYS A O 1
ATOM 1738 N N . GLU A 1 208 ? -13.976 -3.484 36.768 1.00 97.25 208 GLU A N 1
ATOM 1739 C CA . GLU A 1 208 ? -13.915 -2.407 37.766 1.00 97.25 208 GLU A CA 1
ATOM 1740 C C . GLU A 1 208 ? -15.171 -1.506 37.772 1.00 97.25 208 GLU A C 1
ATOM 1742 O O . GLU A 1 208 ? -15.235 -0.534 38.520 1.00 97.25 208 GLU A O 1
ATOM 1747 N N . SER A 1 209 ? -16.197 -1.836 36.977 1.00 96.69 209 SER A N 1
ATOM 1748 C CA . SER A 1 209 ? -17.454 -1.085 36.825 1.00 96.69 209 SER A CA 1
ATOM 1749 C C . SER A 1 209 ? -17.320 0.312 36.190 1.00 96.69 209 SER A C 1
ATOM 1751 O O . SER A 1 209 ? -18.294 1.067 36.164 1.00 96.69 209 SER A O 1
ATOM 1753 N N . ASP A 1 210 ? -16.175 0.654 35.588 1.00 97.44 210 ASP A N 1
ATOM 1754 C CA . ASP A 1 210 ? -16.022 1.855 34.751 1.00 97.44 210 ASP A CA 1
ATOM 1755 C C . ASP A 1 210 ? -16.449 1.565 33.301 1.00 97.44 210 ASP A C 1
ATOM 1757 O O . ASP A 1 210 ? -15.653 1.463 32.360 1.00 97.44 210 ASP A O 1
ATOM 1761 N N . LEU A 1 211 ? -17.765 1.436 33.118 1.00 96.69 211 LEU A N 1
ATOM 1762 C CA . LEU A 1 211 ? -18.375 1.078 31.837 1.00 96.69 211 LEU A CA 1
ATOM 1763 C C . LEU A 1 211 ? -18.096 2.099 30.724 1.00 96.69 211 LEU A C 1
ATOM 1765 O O . LEU A 1 211 ? -17.978 1.730 29.555 1.00 96.69 211 LEU A O 1
ATOM 1769 N N . LYS A 1 212 ? -17.974 3.391 31.061 1.00 95.06 212 LYS A N 1
ATOM 1770 C CA . LYS A 1 212 ? -17.706 4.448 30.070 1.00 95.06 212 LYS A CA 1
ATOM 1771 C C . LYS A 1 212 ? -16.299 4.320 29.503 1.00 95.06 212 LYS A C 1
ATOM 1773 O O . LYS A 1 212 ? -16.112 4.487 28.296 1.00 95.06 212 LYS A O 1
ATOM 1778 N N . ARG A 1 213 ? -15.318 4.029 30.359 1.00 93.25 213 ARG A N 1
ATOM 1779 C CA . ARG A 1 213 ? -13.938 3.817 29.927 1.00 93.25 213 ARG A CA 1
ATOM 1780 C C . ARG A 1 213 ? -13.795 2.525 29.128 1.00 93.25 213 ARG A C 1
ATOM 1782 O O . ARG A 1 213 ? -13.226 2.578 28.039 1.00 93.25 213 ARG A O 1
ATOM 1789 N N . GLY A 1 214 ? -14.403 1.428 29.581 1.00 95.25 214 GLY A N 1
ATOM 1790 C CA . GLY A 1 214 ? -14.435 0.165 28.833 1.00 95.25 214 GLY A CA 1
ATOM 1791 C C . GLY A 1 214 ? -15.046 0.312 27.438 1.00 95.25 214 GLY A C 1
ATOM 1792 O O . GLY A 1 214 ? -14.481 -0.143 26.444 1.00 95.25 214 GLY A O 1
ATOM 1793 N N . LEU A 1 215 ? -16.142 1.070 27.327 1.00 95.06 215 LEU A N 1
ATOM 1794 C CA . LEU A 1 215 ? -16.768 1.392 26.043 1.00 95.06 215 LEU A CA 1
ATOM 1795 C C . LEU A 1 215 ? -15.820 2.138 25.090 1.00 95.06 215 LEU A C 1
ATOM 1797 O O . LEU A 1 215 ? -15.881 1.922 23.878 1.00 95.06 215 LEU A O 1
ATOM 1801 N N . ARG A 1 216 ? -14.958 3.026 25.607 1.00 94.88 216 ARG A N 1
ATOM 1802 C CA . ARG A 1 216 ? -13.972 3.749 24.788 1.00 94.88 216 ARG A CA 1
ATOM 1803 C C . ARG A 1 216 ? -12.958 2.785 24.180 1.00 94.88 216 ARG A C 1
ATOM 1805 O O . ARG A 1 216 ? -12.695 2.883 22.985 1.00 94.88 216 ARG A O 1
ATOM 1812 N N . PHE A 1 217 ? -12.437 1.862 24.985 1.00 94.12 217 PHE A N 1
ATOM 1813 C CA . PHE A 1 217 ? -11.486 0.849 24.537 1.00 94.12 217 PHE A CA 1
ATOM 1814 C C . PHE A 1 217 ? -12.098 -0.086 23.491 1.00 94.12 217 PHE A C 1
ATOM 1816 O O . PHE A 1 217 ? -11.587 -0.164 22.377 1.00 94.12 217 PHE A O 1
ATOM 1823 N N . TYR A 1 218 ? -13.264 -0.682 23.763 1.00 97.00 218 TYR A N 1
ATOM 1824 C CA . TYR A 1 218 ? -13.925 -1.564 22.791 1.00 97.00 218 TYR A CA 1
ATOM 1825 C C . TYR A 1 218 ? -14.283 -0.859 21.477 1.00 97.00 218 TYR A C 1
ATOM 1827 O O . TYR A 1 218 ? -14.190 -1.459 20.407 1.00 97.00 218 TYR A O 1
ATOM 1835 N N . LYS A 1 219 ? -14.647 0.431 21.514 1.00 93.44 219 LYS A N 1
ATOM 1836 C CA . LYS A 1 219 ? -14.860 1.215 20.286 1.00 93.44 219 LYS A CA 1
ATOM 1837 C C . LYS A 1 219 ? -13.568 1.442 19.502 1.00 93.44 219 LYS A C 1
ATOM 1839 O O . LYS A 1 219 ? -13.628 1.445 18.273 1.00 93.44 219 LYS A O 1
ATOM 1844 N N . ASN A 1 220 ? -12.429 1.616 20.174 1.00 93.81 220 ASN A N 1
ATOM 1845 C CA . ASN A 1 220 ? -11.139 1.724 19.494 1.00 93.81 220 ASN A CA 1
ATOM 1846 C C . ASN A 1 220 ? -10.751 0.396 18.831 1.00 93.81 220 ASN A C 1
ATOM 1848 O O . ASN A 1 220 ? -10.459 0.377 17.636 1.00 93.81 220 ASN A O 1
ATOM 1852 N N . VAL A 1 221 ? -10.879 -0.721 19.558 1.00 94.56 221 VAL A N 1
ATOM 1853 C CA . VAL A 1 221 ? -10.674 -2.076 19.015 1.00 94.56 221 VAL A CA 1
ATOM 1854 C C . VAL A 1 221 ? -11.542 -2.300 17.784 1.00 94.56 221 VAL A C 1
ATOM 1856 O O . VAL A 1 221 ? -11.037 -2.691 16.734 1.00 94.56 221 VAL A O 1
ATOM 1859 N N . MET A 1 222 ? -12.842 -2.004 17.884 1.00 94.38 222 MET A N 1
ATOM 1860 C CA . MET A 1 222 ? -13.787 -2.151 16.777 1.00 94.38 222 MET A CA 1
ATOM 1861 C C . MET A 1 222 ? -13.359 -1.324 15.560 1.00 94.38 222 MET A C 1
ATOM 1863 O O . MET A 1 222 ? -13.342 -1.848 14.449 1.00 94.38 222 MET A O 1
ATOM 1867 N N . TYR A 1 223 ? -12.961 -0.064 15.764 1.00 91.56 223 TYR A N 1
ATOM 1868 C CA . TYR A 1 223 ? -12.499 0.810 14.686 1.00 91.56 223 TYR A CA 1
ATOM 1869 C C . TYR A 1 223 ? -11.262 0.245 13.971 1.00 91.56 223 TYR A C 1
ATOM 1871 O O . TYR A 1 223 ? -11.234 0.185 12.740 1.00 91.56 223 TYR A O 1
ATOM 1879 N N . ILE A 1 224 ? -10.249 -0.204 14.717 1.00 89.00 224 ILE A N 1
ATOM 1880 C CA . ILE A 1 224 ? -9.030 -0.779 14.130 1.00 89.00 224 ILE A CA 1
ATOM 1881 C C . ILE A 1 224 ? -9.357 -2.099 13.416 1.00 89.00 224 ILE A C 1
ATOM 1883 O O . ILE A 1 224 ? -8.971 -2.289 12.259 1.00 89.00 224 ILE A O 1
ATOM 1887 N N . ALA A 1 225 ? -10.124 -2.983 14.060 1.00 91.56 225 ALA A N 1
ATOM 1888 C CA . ALA A 1 225 ? -10.535 -4.270 13.509 1.00 91.56 225 ALA A CA 1
ATOM 1889 C C . ALA A 1 225 ? -11.314 -4.119 12.191 1.00 91.56 225 ALA A C 1
ATOM 1891 O O . ALA A 1 225 ? -11.036 -4.848 11.237 1.00 91.56 225 ALA A O 1
ATOM 1892 N N . GLU A 1 226 ? -12.213 -3.134 12.083 1.00 87.12 226 GLU A N 1
ATOM 1893 C CA . GLU A 1 226 ? -12.940 -2.830 10.843 1.00 87.12 226 GLU A CA 1
ATOM 1894 C C . GLU A 1 226 ? -11.986 -2.432 9.708 1.00 87.12 226 GLU A C 1
ATOM 1896 O O . GLU A 1 226 ? -12.118 -2.915 8.581 1.00 87.12 226 GLU A O 1
ATOM 1901 N N . LYS A 1 227 ? -10.974 -1.600 9.994 1.00 86.44 227 LYS A N 1
ATOM 1902 C CA . LYS A 1 227 ? -9.973 -1.188 8.993 1.00 86.44 227 LYS A CA 1
ATOM 1903 C C . LYS A 1 227 ? -9.079 -2.340 8.548 1.00 86.44 227 LYS A C 1
ATOM 1905 O O . LYS A 1 227 ? -8.730 -2.431 7.364 1.00 86.44 227 LYS A O 1
ATOM 1910 N N . LEU A 1 228 ? -8.759 -3.254 9.457 1.00 87.50 228 LEU A N 1
ATOM 1911 C CA . LEU A 1 228 ? -8.017 -4.470 9.138 1.00 87.50 228 LEU A CA 1
ATOM 1912 C C . LEU A 1 228 ? -8.885 -5.515 8.424 1.00 87.50 228 LEU A C 1
ATOM 1914 O O . LEU A 1 228 ? -8.370 -6.257 7.592 1.00 87.50 228 LEU A O 1
ATOM 1918 N N . GLY A 1 229 ? -10.205 -5.487 8.615 1.00 87.88 229 GLY A N 1
ATOM 1919 C CA . GLY A 1 229 ? -11.144 -6.474 8.077 1.00 87.88 229 GLY A CA 1
ATOM 1920 C C . GLY A 1 229 ? -11.325 -7.699 8.983 1.00 87.88 229 GLY A C 1
ATOM 1921 O O . GLY A 1 229 ? -11.721 -8.754 8.496 1.00 87.88 229 GLY A O 1
ATOM 1922 N N . LYS A 1 230 ? -11.040 -7.573 10.286 1.00 88.38 230 LYS A N 1
ATOM 192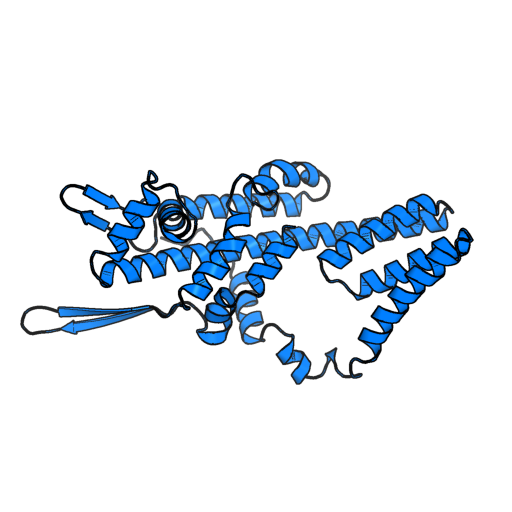3 C CA . LYS A 1 230 ? -11.148 -8.644 11.290 1.00 88.38 230 LYS A CA 1
ATOM 1924 C C . LYS A 1 230 ? -12.595 -8.795 11.779 1.00 88.38 230 LYS A C 1
ATOM 1926 O O . LYS A 1 230 ? -12.947 -8.334 12.865 1.00 88.38 230 LYS A O 1
ATOM 1931 N N . ARG A 1 231 ? -13.448 -9.416 10.955 1.00 87.88 231 ARG A N 1
ATOM 1932 C CA . ARG A 1 231 ? -14.904 -9.515 11.189 1.00 87.88 231 ARG A CA 1
ATOM 1933 C C . ARG A 1 231 ? -15.268 -10.214 12.499 1.00 87.88 231 ARG A C 1
ATOM 1935 O O . ARG A 1 231 ? -16.233 -9.806 13.140 1.00 87.88 231 ARG A O 1
ATOM 1942 N N . GLU A 1 232 ? -14.506 -11.222 12.909 1.00 87.19 232 GLU A N 1
ATOM 1943 C CA . GLU A 1 232 ? -14.717 -11.942 14.166 1.00 87.19 232 GLU A CA 1
ATOM 1944 C C . GLU A 1 232 ? -14.534 -11.019 15.377 1.00 87.19 232 GLU A C 1
ATOM 1946 O O . GLU A 1 232 ? -15.412 -10.962 16.237 1.00 87.19 232 GLU A O 1
ATOM 1951 N N . ILE A 1 233 ? -13.461 -10.217 15.390 1.00 91.12 233 ILE A N 1
ATOM 1952 C CA . ILE A 1 233 ? -13.212 -9.227 16.450 1.00 91.12 233 ILE A CA 1
ATOM 1953 C C . ILE A 1 233 ? -14.306 -8.157 16.438 1.00 91.12 233 ILE A C 1
ATOM 1955 O O . ILE A 1 233 ? -14.834 -7.807 17.491 1.00 91.12 233 ILE A O 1
ATOM 1959 N N . CYS A 1 234 ? -14.710 -7.666 15.260 1.00 89.44 234 CYS A N 1
ATOM 1960 C CA . CYS A 1 234 ? -15.826 -6.723 15.160 1.00 89.44 234 CYS A CA 1
ATOM 1961 C C . CYS A 1 234 ? -17.103 -7.303 15.783 1.00 89.44 234 CYS A C 1
ATOM 1963 O O . CYS A 1 234 ? -17.760 -6.625 16.569 1.00 89.44 234 CYS A O 1
ATOM 1965 N N . SER A 1 235 ? -17.439 -8.557 15.466 1.00 90.25 235 SER A N 1
ATOM 1966 C CA . SER A 1 235 ? -18.593 -9.263 16.030 1.00 90.25 235 SER A CA 1
ATOM 1967 C C . SER A 1 235 ? -18.514 -9.331 17.557 1.00 90.25 235 SER A C 1
ATOM 1969 O O . SER A 1 235 ? -19.472 -8.975 18.244 1.00 90.25 235 SER A O 1
ATOM 1971 N N . GLU A 1 236 ? -17.370 -9.738 18.103 1.00 93.44 236 GLU A N 1
ATOM 1972 C CA . GLU A 1 236 ? -17.158 -9.774 19.550 1.00 93.44 236 GLU A CA 1
ATOM 1973 C C . GLU A 1 236 ? -17.339 -8.389 20.188 1.00 93.44 236 GLU A C 1
ATOM 1975 O O . GLU A 1 236 ? -18.040 -8.259 21.193 1.00 93.44 236 GLU A O 1
ATOM 1980 N N . MET A 1 237 ? -16.791 -7.336 19.574 1.00 96.69 237 MET A N 1
ATOM 1981 C CA . MET A 1 237 ? -16.944 -5.969 20.075 1.00 96.69 237 MET A CA 1
ATOM 1982 C C . MET A 1 237 ? -18.392 -5.489 20.018 1.00 96.69 237 MET A C 1
ATOM 1984 O O . MET A 1 237 ? -18.852 -4.877 20.980 1.00 96.69 237 MET A O 1
ATOM 1988 N N . TYR A 1 238 ? -19.148 -5.807 18.961 1.00 95.62 238 TYR A N 1
ATOM 1989 C CA . TYR A 1 238 ? -20.579 -5.496 18.903 1.00 95.62 238 TYR A CA 1
ATOM 1990 C C . TYR A 1 238 ? -21.334 -6.111 20.087 1.00 95.62 238 TYR A C 1
ATOM 1992 O O . TYR A 1 238 ? -22.149 -5.426 20.707 1.00 95.62 238 TYR A O 1
ATOM 2000 N N . LYS A 1 239 ? -21.015 -7.358 20.453 1.00 96.00 239 LYS A N 1
ATOM 2001 C CA . LYS A 1 239 ? -21.615 -8.032 21.609 1.00 96.00 239 LYS A CA 1
ATOM 2002 C C . LYS A 1 239 ? -21.189 -7.402 22.941 1.00 96.00 239 LYS A C 1
ATOM 2004 O O . LYS A 1 239 ? -22.050 -7.049 23.743 1.00 96.00 239 LYS A O 1
ATOM 2009 N N . LYS A 1 240 ? -19.888 -7.182 23.168 1.00 97.69 240 LYS A N 1
ATOM 2010 C CA . LYS A 1 240 ? -19.405 -6.549 24.412 1.00 97.69 240 LYS A CA 1
ATOM 2011 C C . LYS A 1 240 ? -19.978 -5.140 24.596 1.00 97.69 240 LYS A C 1
ATOM 2013 O O . LYS A 1 240 ? -20.373 -4.767 25.697 1.00 97.69 240 LYS A O 1
ATOM 2018 N N . ILE A 1 241 ? -20.072 -4.360 23.518 1.00 97.69 241 ILE A N 1
ATOM 2019 C CA . ILE A 1 241 ? -20.657 -3.015 23.549 1.00 97.69 241 ILE A CA 1
ATOM 2020 C C . ILE A 1 241 ? -22.169 -3.070 23.808 1.00 97.69 241 ILE A C 1
ATOM 2022 O O . ILE A 1 241 ? -22.663 -2.243 24.575 1.00 97.69 241 ILE A O 1
ATOM 2026 N N . SER A 1 242 ? -22.906 -4.023 23.217 1.00 97.19 242 SER A N 1
ATOM 2027 C CA . SER A 1 242 ? -24.336 -4.171 23.522 1.00 97.19 242 SER A CA 1
ATOM 2028 C C . SER A 1 242 ? -24.549 -4.464 25.004 1.00 97.19 242 SER A C 1
ATOM 2030 O O . SER A 1 242 ? -25.374 -3.811 25.630 1.00 97.19 242 SER A O 1
ATOM 2032 N N . ASP A 1 243 ? -23.752 -5.364 25.582 1.00 96.94 243 ASP A N 1
ATOM 2033 C CA . ASP A 1 243 ? -23.880 -5.757 26.990 1.00 96.94 243 ASP A CA 1
ATOM 2034 C C . ASP A 1 243 ? -23.601 -4.575 27.938 1.00 96.94 243 ASP A C 1
ATOM 2036 O O . ASP A 1 243 ? -24.274 -4.408 28.954 1.00 96.94 243 ASP A O 1
ATOM 2040 N N . ILE A 1 244 ? -22.672 -3.681 27.577 1.00 97.25 244 ILE A N 1
ATOM 2041 C CA . ILE A 1 244 ? -22.472 -2.419 28.306 1.00 97.25 244 ILE A CA 1
ATOM 2042 C C . ILE A 1 244 ? -23.721 -1.528 28.242 1.00 97.25 244 ILE A C 1
ATOM 2044 O O . ILE A 1 244 ? -24.104 -0.952 29.259 1.00 97.25 244 ILE A O 1
ATOM 2048 N N . TYR A 1 245 ? -24.347 -1.374 27.072 1.00 97.56 245 TYR A N 1
ATOM 2049 C CA . TYR A 1 245 ? -25.534 -0.524 26.938 1.00 97.56 245 TYR A CA 1
ATOM 2050 C C . TYR A 1 245 ? -26.763 -1.090 27.653 1.00 97.56 245 TYR A C 1
ATOM 2052 O O . TYR A 1 245 ? -27.547 -0.303 28.183 1.00 97.56 245 TYR A O 1
ATOM 2060 N N . ASP A 1 246 ? -26.887 -2.415 27.736 1.00 97.19 246 ASP A N 1
ATOM 2061 C CA . ASP A 1 246 ? -27.897 -3.082 28.565 1.00 97.19 246 ASP A CA 1
ATOM 2062 C C . ASP A 1 246 ? -27.711 -2.718 30.047 1.00 97.19 246 ASP A C 1
ATOM 2064 O O . ASP A 1 246 ? -28.623 -2.200 30.688 1.00 97.19 246 ASP A O 1
ATOM 2068 N N . ASN A 1 247 ? -26.476 -2.825 30.554 1.00 95.38 247 ASN A N 1
ATOM 2069 C CA . ASN A 1 247 ? -26.134 -2.435 31.928 1.00 95.38 247 ASN A CA 1
ATOM 2070 C C . ASN A 1 247 ? -26.361 -0.940 32.218 1.00 95.38 247 ASN A C 1
ATOM 2072 O O . ASN A 1 247 ? -26.619 -0.560 33.359 1.00 95.38 247 ASN A O 1
ATOM 2076 N N . LEU A 1 248 ? -26.247 -0.080 31.203 1.00 95.50 248 LEU A N 1
ATOM 2077 C CA . LEU A 1 248 ? -26.527 1.355 31.311 1.00 95.50 248 LEU A CA 1
ATOM 2078 C C . LEU A 1 248 ? -28.019 1.698 31.146 1.00 95.50 248 LEU A C 1
ATOM 2080 O O . LEU A 1 248 ? -28.388 2.856 31.342 1.00 95.50 248 LEU A O 1
ATOM 2084 N N . GLY A 1 249 ? -28.867 0.732 30.780 1.00 96.19 249 GLY A N 1
ATOM 2085 C CA . GLY A 1 249 ? -30.296 0.934 30.529 1.00 96.19 249 GLY A CA 1
ATOM 2086 C C . GLY A 1 249 ? -30.626 1.638 29.206 1.00 96.19 249 GLY A C 1
ATOM 2087 O O . GLY A 1 249 ? -31.748 2.114 29.037 1.00 96.19 249 GLY A O 1
ATOM 2088 N N . ASP A 1 250 ? -29.686 1.724 28.256 1.00 97.44 250 ASP A N 1
ATOM 2089 C CA . ASP A 1 250 ? -29.931 2.299 26.925 1.00 97.44 250 ASP A CA 1
ATOM 2090 C C . ASP A 1 250 ? -30.387 1.205 25.949 1.00 97.44 250 ASP A C 1
ATOM 2092 O O . ASP A 1 250 ? -29.619 0.690 25.129 1.00 97.44 250 ASP A O 1
ATOM 2096 N N . THR A 1 251 ? -31.671 0.842 26.040 1.00 96.50 251 THR A N 1
ATOM 2097 C CA . THR A 1 251 ? -32.276 -0.232 25.236 1.00 96.50 251 THR A CA 1
ATOM 2098 C C . THR A 1 251 ? -32.112 -0.004 23.730 1.00 96.50 251 THR A C 1
ATOM 2100 O O . THR A 1 251 ? -31.893 -0.952 22.978 1.00 96.50 251 THR A O 1
ATOM 2103 N N . LYS A 1 252 ? -32.153 1.255 23.269 1.00 97.75 252 LYS A N 1
ATOM 2104 C CA . LYS A 1 252 ? -32.041 1.578 21.839 1.00 97.75 252 LYS A CA 1
ATOM 2105 C C . LYS A 1 252 ? -30.650 1.243 21.306 1.00 97.75 252 LYS A C 1
ATOM 2107 O O . LYS A 1 252 ? -30.521 0.668 20.222 1.00 97.75 252 LYS A O 1
ATOM 2112 N N . LEU A 1 253 ? -29.601 1.629 22.033 1.00 95.38 253 LEU A N 1
ATOM 2113 C CA . LEU A 1 253 ? -28.235 1.311 21.624 1.00 95.38 253 LEU A CA 1
ATOM 2114 C C . LEU A 1 253 ? -27.927 -0.175 21.811 1.00 95.38 253 LEU A C 1
ATOM 2116 O O . LEU A 1 253 ? -27.297 -0.756 20.928 1.00 95.38 253 LEU A O 1
ATOM 2120 N N . PHE A 1 254 ? -28.432 -0.810 22.870 1.00 96.38 254 PHE A N 1
ATOM 2121 C CA . PHE A 1 254 ? -28.349 -2.262 23.038 1.00 96.38 254 PHE A CA 1
ATOM 2122 C C . PHE A 1 254 ? -28.869 -3.015 21.802 1.00 96.38 254 PHE A C 1
ATOM 2124 O O . PHE A 1 254 ? -28.120 -3.783 21.194 1.00 96.38 254 PHE A O 1
ATOM 2131 N N . GLU A 1 255 ? -30.109 -2.749 21.378 1.00 96.19 255 GLU A N 1
ATOM 2132 C CA . GLU A 1 255 ? -30.725 -3.423 20.228 1.00 96.19 255 GLU A CA 1
ATOM 2133 C C . GLU A 1 255 ? -29.952 -3.175 18.928 1.00 96.19 255 GLU A C 1
ATOM 2135 O O . GLU A 1 255 ? -29.759 -4.095 18.132 1.00 96.19 255 GLU A O 1
ATOM 2140 N N . SER A 1 256 ? -29.455 -1.950 18.733 1.00 96.25 256 SER A N 1
ATOM 2141 C CA . SER A 1 256 ? -28.659 -1.576 17.561 1.00 96.25 256 SER A CA 1
ATOM 2142 C C . SER A 1 256 ? -27.354 -2.378 17.458 1.00 96.25 256 SER A C 1
ATOM 2144 O O . SER A 1 256 ? -27.074 -2.979 16.417 1.00 96.25 256 SER A O 1
ATOM 2146 N N . TYR A 1 257 ? -26.562 -2.442 18.536 1.00 93.06 257 TYR A N 1
ATOM 2147 C CA . TYR A 1 257 ? -25.301 -3.195 18.543 1.00 93.06 257 TYR A CA 1
ATOM 2148 C C . TYR A 1 257 ? -25.541 -4.712 18.505 1.00 93.06 257 TYR A C 1
ATOM 2150 O O . TYR A 1 257 ? -24.842 -5.424 17.781 1.00 93.06 257 TYR A O 1
ATOM 2158 N N . LEU A 1 258 ? -26.577 -5.208 19.191 1.00 93.50 258 LEU A N 1
ATOM 2159 C CA . LEU A 1 258 ? -26.960 -6.620 19.144 1.00 93.50 258 LEU A CA 1
ATOM 2160 C C . LEU A 1 258 ? -27.423 -7.044 17.740 1.00 93.50 258 LEU A C 1
ATOM 2162 O O . LEU A 1 258 ? -27.120 -8.153 17.299 1.00 93.50 258 LEU A O 1
ATOM 2166 N N . GLY A 1 259 ? -28.140 -6.172 17.028 1.00 91.56 259 GLY A N 1
ATOM 2167 C CA . GLY A 1 259 ? -28.539 -6.388 15.638 1.00 91.56 259 GLY A CA 1
ATOM 2168 C C . GLY A 1 259 ? -27.332 -6.576 14.719 1.00 91.56 259 GLY A C 1
ATOM 2169 O O . GLY A 1 259 ? -27.263 -7.572 14.002 1.00 91.56 259 GLY A O 1
ATOM 2170 N N . LYS A 1 260 ? -26.335 -5.686 14.813 1.00 92.56 260 LYS A N 1
ATOM 2171 C CA . LYS A 1 260 ? -25.087 -5.780 14.032 1.00 92.56 260 LYS A CA 1
ATOM 2172 C C . LYS A 1 260 ? -24.280 -7.041 14.343 1.00 92.56 260 LYS A C 1
ATOM 2174 O O . LYS A 1 260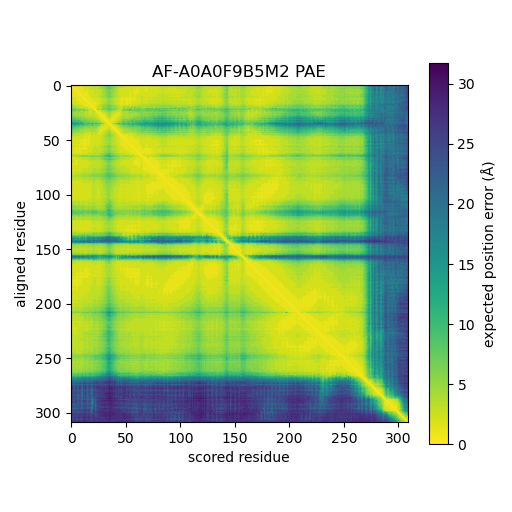 ? -23.795 -7.703 13.429 1.00 92.56 260 LYS A O 1
ATOM 2179 N N . TYR A 1 261 ? -24.179 -7.414 15.620 1.00 90.44 261 TYR A N 1
ATOM 2180 C CA . TYR A 1 261 ? -23.580 -8.688 16.028 1.00 90.44 261 TYR A CA 1
ATOM 2181 C C . TYR A 1 261 ? -24.267 -9.880 15.345 1.00 90.44 261 TYR A C 1
ATOM 2183 O O . TYR A 1 261 ? -23.604 -10.732 14.752 1.00 90.44 261 TYR A O 1
ATOM 2191 N N . LYS A 1 262 ? -25.606 -9.920 15.383 1.00 87.81 262 LYS A N 1
ATOM 2192 C CA . LYS A 1 262 ? -26.398 -10.987 14.756 1.00 87.81 262 LYS A CA 1
ATOM 2193 C C . LYS A 1 262 ? -26.236 -11.018 13.238 1.00 87.81 262 LYS A C 1
ATOM 2195 O O . LYS A 1 262 ? -26.167 -12.107 12.683 1.00 87.81 262 LYS A O 1
ATOM 2200 N N . GLU A 1 263 ? -26.159 -9.866 12.577 1.00 88.31 263 GLU A N 1
ATOM 2201 C CA . GLU A 1 263 ? -25.931 -9.769 11.131 1.00 88.31 263 GLU A CA 1
ATOM 2202 C C . GLU A 1 263 ? -24.584 -10.388 10.732 1.00 88.31 263 GLU A C 1
ATOM 2204 O O . GLU A 1 263 ? -24.527 -11.239 9.840 1.00 88.31 263 GLU A O 1
ATOM 2209 N N . ILE A 1 264 ? -23.507 -10.040 11.447 1.00 82.50 264 ILE A N 1
ATOM 2210 C CA . ILE A 1 264 ? -22.179 -10.611 11.194 1.00 82.50 264 ILE A CA 1
ATOM 2211 C C . ILE A 1 264 ? -22.186 -12.117 11.470 1.00 82.50 264 ILE A C 1
ATOM 2213 O O . ILE A 1 264 ? -21.758 -12.888 10.611 1.00 82.50 264 ILE A O 1
ATOM 2217 N N . LEU A 1 265 ? -22.733 -12.562 12.605 1.00 80.12 265 LEU A N 1
ATOM 2218 C CA . LEU A 1 265 ? -22.858 -13.992 12.898 1.00 80.12 265 LEU A CA 1
ATOM 2219 C C . LEU A 1 265 ? -23.672 -14.745 11.850 1.00 80.12 265 LEU A C 1
ATOM 2221 O O . LEU A 1 265 ? -23.295 -15.849 11.470 1.00 80.12 265 LEU A O 1
ATOM 2225 N N . TYR A 1 266 ? -24.776 -14.170 11.378 1.00 82.50 266 TYR A N 1
ATOM 2226 C CA . TYR A 1 266 ? -25.596 -14.768 10.333 1.00 82.50 266 TYR A CA 1
ATOM 2227 C C . TYR A 1 266 ? -24.779 -14.940 9.047 1.00 82.50 266 TYR A C 1
ATOM 2229 O O . TYR A 1 266 ? -24.774 -16.033 8.481 1.00 82.50 266 TYR A O 1
ATOM 2237 N N . SER A 1 267 ? -24.014 -13.915 8.651 1.00 78.69 267 SER A N 1
ATOM 2238 C CA . SER A 1 267 ? -23.126 -13.972 7.481 1.00 78.69 267 SER A CA 1
ATOM 2239 C C . SER A 1 267 ? -22.044 -15.054 7.589 1.00 78.69 267 SER A C 1
ATOM 2241 O O . SER A 1 267 ? -21.682 -15.652 6.581 1.00 78.69 267 SER A O 1
ATOM 2243 N N . ILE A 1 268 ? -21.569 -15.344 8.805 1.00 70.12 268 ILE A N 1
ATOM 2244 C CA . ILE A 1 268 ? -20.567 -16.383 9.077 1.00 70.12 268 ILE A CA 1
ATOM 2245 C C . ILE A 1 268 ? -21.222 -17.770 9.140 1.00 70.12 268 ILE A C 1
ATOM 2247 O O . ILE A 1 268 ? -20.688 -18.728 8.598 1.00 70.12 268 ILE A O 1
ATOM 2251 N N . LYS A 1 269 ? -22.395 -17.895 9.771 1.00 66.75 269 LYS A N 1
ATOM 2252 C CA . LYS A 1 269 ? -23.109 -19.169 9.969 1.00 66.75 269 LYS A CA 1
ATOM 2253 C C . LYS A 1 269 ? -23.628 -19.782 8.664 1.00 66.75 269 LYS A C 1
ATOM 2255 O O . LYS A 1 269 ? -23.840 -20.986 8.603 1.00 66.75 269 LYS A O 1
ATOM 2260 N N . HIS A 1 270 ? -23.856 -18.965 7.639 1.00 64.94 270 HIS A N 1
ATOM 2261 C CA . HIS A 1 270 ? -24.281 -19.437 6.316 1.00 64.94 270 HIS A CA 1
ATOM 2262 C C . HIS A 1 270 ? -23.097 -19.813 5.419 1.00 64.94 270 HIS A C 1
ATOM 2264 O O . HIS A 1 270 ? -23.296 -20.195 4.267 1.00 64.94 270 HIS A O 1
ATOM 2270 N N . LEU A 1 271 ? -21.871 -19.734 5.940 1.00 57.16 271 LEU A N 1
ATOM 2271 C CA . LEU A 1 271 ? -20.730 -20.387 5.325 1.00 57.16 271 LEU A CA 1
ATOM 2272 C C . LEU A 1 271 ? -20.869 -21.902 5.569 1.00 57.16 271 LEU A C 1
ATOM 2274 O O . LEU A 1 271 ? -21.144 -22.298 6.703 1.00 57.16 271 LEU A O 1
ATOM 2278 N N . PRO A 1 272 ? -20.719 -22.753 4.537 1.00 60.00 272 PRO A N 1
ATOM 2279 C CA . PRO A 1 272 ? -20.721 -24.209 4.693 1.00 60.00 272 PRO A CA 1
ATOM 2280 C C . PRO A 1 272 ? -19.812 -24.675 5.845 1.00 60.00 272 PRO A C 1
ATOM 2282 O O . PRO A 1 272 ? -18.777 -24.059 6.084 1.00 60.00 272 PRO A O 1
ATOM 2285 N N . GLU A 1 273 ? -20.141 -25.774 6.537 1.00 50.97 273 GLU A N 1
ATOM 2286 C CA . GLU A 1 273 ? -19.308 -26.325 7.635 1.00 50.97 273 GLU A CA 1
ATOM 2287 C C . GLU A 1 273 ? -17.865 -26.612 7.201 1.00 50.97 273 GLU A C 1
ATOM 2289 O O . GLU A 1 273 ? -16.932 -26.498 7.987 1.00 50.97 273 GLU A O 1
ATOM 2294 N N . ASN A 1 274 ? -17.677 -26.905 5.919 1.00 55.12 274 ASN A N 1
ATOM 2295 C CA . ASN A 1 274 ? -16.389 -27.092 5.280 1.00 55.12 274 ASN A CA 1
ATOM 2296 C C . ASN A 1 274 ? -15.847 -25.816 4.620 1.00 55.12 274 ASN A C 1
ATOM 2298 O O . ASN A 1 274 ? -14.840 -25.899 3.953 1.00 55.12 274 ASN A O 1
ATOM 2302 N N . PHE A 1 275 ? -16.437 -24.627 4.755 1.00 57.84 275 PHE A N 1
ATOM 2303 C CA . PHE A 1 275 ? -15.997 -23.423 4.029 1.00 57.84 275 PHE A CA 1
ATOM 2304 C C . PHE A 1 275 ? -14.513 -23.081 4.244 1.00 57.84 275 PHE A C 1
ATOM 2306 O O . PHE A 1 275 ? -13.844 -22.679 3.298 1.00 57.84 275 PHE A O 1
ATOM 2313 N N . LYS A 1 276 ? -13.991 -23.278 5.464 1.00 45.66 276 LYS A N 1
ATOM 2314 C CA . LYS A 1 276 ? -12.567 -23.070 5.786 1.00 45.66 276 LYS A CA 1
ATOM 2315 C C . LYS A 1 276 ? -11.653 -24.213 5.310 1.00 45.66 276 LYS A C 1
ATOM 2317 O O . LYS A 1 276 ? -10.480 -23.960 5.064 1.00 45.66 276 LYS A O 1
ATOM 2322 N N . ASP A 1 277 ? -12.202 -25.415 5.125 1.00 45.53 277 ASP A N 1
ATOM 2323 C CA . ASP A 1 277 ? -11.472 -26.650 4.779 1.00 45.53 277 ASP A CA 1
ATOM 2324 C C . ASP A 1 277 ? -11.742 -27.135 3.337 1.00 45.53 277 ASP A C 1
ATOM 2326 O O . ASP A 1 277 ? -11.185 -28.127 2.867 1.00 45.53 277 ASP A O 1
ATOM 2330 N N . ASN A 1 278 ? -12.636 -26.464 2.615 1.00 52.53 278 ASN A N 1
ATOM 2331 C CA . ASN A 1 278 ? -13.080 -26.826 1.280 1.00 52.53 278 ASN A CA 1
ATOM 2332 C C . ASN A 1 278 ? -12.079 -26.250 0.291 1.00 52.53 278 ASN A C 1
ATOM 2334 O O . ASN A 1 278 ? -12.015 -25.034 0.122 1.00 52.53 278 ASN A O 1
ATOM 2338 N N . GLY A 1 279 ? -11.337 -27.133 -0.379 1.00 53.75 279 GLY A N 1
ATOM 2339 C CA . GLY A 1 279 ? -10.294 -26.771 -1.339 1.00 53.75 279 GLY A CA 1
ATOM 2340 C C . GLY A 1 279 ? -10.738 -25.767 -2.401 1.00 53.75 279 GLY A C 1
ATOM 2341 O O . GLY A 1 279 ? -9.927 -24.948 -2.796 1.00 53.75 279 GLY A O 1
ATOM 2342 N N . TYR A 1 280 ? -12.020 -25.736 -2.782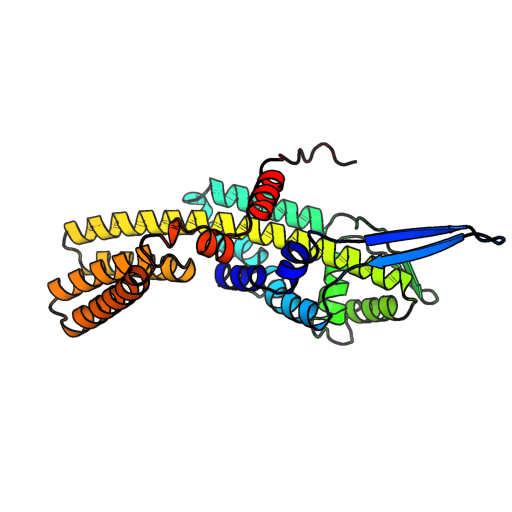 1.00 53.56 280 TYR A N 1
ATOM 2343 C CA . TYR A 1 280 ? -12.550 -24.735 -3.712 1.00 53.56 280 TYR A CA 1
ATOM 2344 C C . TYR A 1 280 ? -12.560 -23.317 -3.118 1.00 53.56 280 TYR A C 1
ATOM 2346 O O . TYR A 1 280 ? -12.098 -22.383 -3.759 1.00 53.56 280 TYR A O 1
ATOM 2354 N N . TYR A 1 281 ? -13.058 -23.132 -1.889 1.00 48.62 281 TYR A N 1
ATOM 2355 C CA . TYR A 1 281 ? -13.063 -21.818 -1.220 1.00 48.62 281 TYR A CA 1
ATOM 2356 C C . TYR A 1 281 ? -11.679 -21.450 -0.679 1.00 48.62 281 TYR A C 1
ATOM 2358 O O . TYR A 1 281 ? -11.293 -20.285 -0.746 1.00 48.62 281 TYR A O 1
ATOM 2366 N N . ALA A 1 282 ? -10.949 -22.477 -0.234 1.00 46.28 282 ALA A N 1
ATOM 2367 C CA . ALA A 1 282 ? -9.500 -22.586 -0.154 1.00 46.28 282 ALA A CA 1
ATOM 2368 C C . ALA A 1 282 ? -8.834 -21.780 -1.266 1.00 46.28 282 ALA A C 1
ATOM 2370 O O . ALA A 1 282 ? -8.401 -20.659 -1.068 1.00 46.28 282 ALA A O 1
ATOM 2371 N N . GLU A 1 283 ? -8.876 -22.343 -2.466 1.00 45.69 283 GLU A N 1
ATOM 2372 C CA . GLU A 1 283 ? -8.238 -21.868 -3.688 1.00 45.69 283 GLU A CA 1
ATOM 2373 C C . GLU A 1 283 ? -8.808 -20.535 -4.201 1.00 45.69 283 GLU A C 1
ATOM 2375 O O . GLU A 1 283 ? -8.051 -19.691 -4.672 1.00 45.69 283 GLU A O 1
ATOM 2380 N N . TYR A 1 284 ? -10.117 -20.294 -4.047 1.00 45.38 284 TYR A N 1
ATOM 2381 C CA . TYR A 1 284 ? -10.786 -19.069 -4.508 1.00 45.38 284 TYR A CA 1
ATOM 2382 C C . TYR A 1 284 ? -10.464 -17.829 -3.653 1.00 45.38 284 TYR A C 1
ATOM 2384 O O . TYR A 1 284 ? -10.441 -16.712 -4.171 1.00 45.38 284 TYR A O 1
ATOM 2392 N N . PHE A 1 285 ? -10.225 -18.005 -2.346 1.00 45.00 285 PHE A N 1
ATOM 2393 C CA . PHE A 1 285 ? -9.877 -16.920 -1.415 1.00 45.00 285 PHE A CA 1
ATOM 2394 C C . PHE A 1 285 ? -8.419 -16.960 -0.937 1.00 45.00 285 PHE A C 1
ATOM 2396 O O . PHE A 1 285 ? -7.944 -15.988 -0.343 1.00 45.00 285 PHE A O 1
ATOM 2403 N N . SER A 1 286 ? -7.691 -18.047 -1.189 1.00 43.12 286 SER A N 1
ATOM 2404 C CA . SER A 1 286 ? -6.257 -18.123 -0.955 1.00 43.12 286 SER A CA 1
ATOM 2405 C C . SER A 1 286 ? -5.507 -17.408 -2.065 1.00 43.12 286 SER A C 1
ATOM 2407 O O . SER A 1 286 ? -5.733 -17.604 -3.256 1.00 43.12 286 SER A O 1
ATOM 2409 N N . ILE A 1 287 ? -4.539 -16.611 -1.645 1.00 48.75 287 ILE A N 1
ATOM 2410 C CA . ILE A 1 287 ? -3.365 -16.323 -2.452 1.00 48.75 287 ILE A CA 1
ATOM 2411 C C . ILE A 1 287 ? -2.770 -17.691 -2.833 1.00 48.75 287 ILE A C 1
ATOM 2413 O O . ILE A 1 287 ? -2.483 -18.464 -1.918 1.00 48.75 287 ILE A O 1
ATOM 2417 N N . SER A 1 288 ? -2.668 -18.016 -4.131 1.00 56.31 288 SER A N 1
ATOM 2418 C CA . SER A 1 288 ? -2.360 -19.388 -4.581 1.00 56.31 288 SER A CA 1
ATOM 2419 C C . SER A 1 288 ? -1.136 -19.965 -3.857 1.00 56.31 288 SER A C 1
ATOM 2421 O O . SER A 1 288 ? -0.217 -19.227 -3.509 1.00 56.31 288 SER A O 1
ATOM 2423 N N . ASP A 1 289 ? -1.075 -21.279 -3.628 1.00 47.97 289 ASP A N 1
ATOM 2424 C CA . ASP A 1 289 ? 0.081 -21.900 -2.952 1.00 47.97 289 ASP A CA 1
ATOM 2425 C C . ASP A 1 289 ? 1.407 -21.623 -3.675 1.00 47.97 289 ASP A C 1
ATOM 2427 O O . ASP A 1 289 ? 2.468 -21.535 -3.055 1.00 47.97 289 ASP A O 1
ATOM 2431 N N . GLU A 1 290 ? 1.345 -21.426 -4.991 1.00 47.00 290 GLU A N 1
ATOM 2432 C CA . GLU A 1 290 ? 2.459 -20.955 -5.812 1.00 47.00 290 GLU A CA 1
ATOM 2433 C C . GLU A 1 290 ? 2.921 -19.564 -5.361 1.00 47.00 290 GLU A C 1
ATOM 2435 O O . GLU A 1 290 ? 4.110 -19.311 -5.200 1.00 47.00 290 GLU A O 1
ATOM 2440 N N . TYR A 1 291 ? 1.975 -18.685 -5.058 1.00 44.06 291 TYR A N 1
ATOM 2441 C CA . TYR A 1 291 ? 2.189 -17.329 -4.588 1.00 44.06 291 TYR A CA 1
ATOM 2442 C C . TYR A 1 291 ? 2.617 -17.250 -3.124 1.00 44.06 291 TYR A C 1
ATOM 2444 O O . TYR A 1 291 ? 3.477 -16.445 -2.776 1.00 44.06 291 TYR A O 1
ATOM 2452 N N . ARG A 1 292 ? 2.083 -18.123 -2.266 1.00 46.50 292 ARG A N 1
ATOM 2453 C CA . ARG A 1 292 ? 2.539 -18.279 -0.881 1.00 46.50 292 ARG A CA 1
ATOM 2454 C C . ARG A 1 292 ? 3.980 -18.779 -0.847 1.00 46.50 292 ARG A C 1
ATOM 2456 O O . ARG A 1 292 ? 4.791 -18.174 -0.162 1.00 46.50 292 ARG A O 1
ATOM 2463 N N . LYS A 1 293 ? 4.334 -19.766 -1.681 1.00 51.09 293 LYS A N 1
ATOM 2464 C CA . LYS A 1 293 ? 5.718 -20.240 -1.866 1.00 51.09 293 LYS A CA 1
ATOM 2465 C C . LYS A 1 293 ? 6.634 -19.213 -2.517 1.00 51.09 293 LYS A C 1
ATOM 2467 O O . LYS A 1 293 ? 7.815 -19.197 -2.196 1.00 51.09 293 LYS A O 1
ATOM 2472 N N . ILE A 1 294 ? 6.141 -18.380 -3.432 1.00 49.41 294 ILE A N 1
ATOM 2473 C CA . ILE A 1 294 ? 6.918 -17.277 -4.014 1.00 49.41 294 ILE A CA 1
ATOM 2474 C C . ILE A 1 294 ? 7.168 -16.209 -2.947 1.00 49.41 294 ILE A C 1
ATOM 2476 O O . ILE A 1 294 ? 8.311 -15.815 -2.761 1.00 49.41 294 ILE A O 1
ATOM 2480 N N . ILE A 1 295 ? 6.149 -15.802 -2.185 1.00 44.12 295 ILE A N 1
ATOM 2481 C CA . ILE A 1 295 ? 6.291 -14.870 -1.062 1.00 44.12 295 ILE A CA 1
ATOM 2482 C C . ILE A 1 295 ? 7.221 -15.452 0.009 1.00 44.12 295 ILE A C 1
ATOM 2484 O O . ILE A 1 295 ? 8.124 -14.760 0.456 1.00 44.12 295 ILE A O 1
ATOM 2488 N N . GLU A 1 296 ? 7.067 -16.716 0.392 1.00 48.56 296 GLU A N 1
ATOM 2489 C CA . GLU A 1 296 ? 7.927 -17.377 1.376 1.00 48.56 296 GLU A CA 1
ATOM 2490 C C . GLU A 1 296 ? 9.357 -17.565 0.856 1.00 48.56 296 GLU A C 1
ATOM 2492 O O . GLU A 1 296 ? 10.283 -17.277 1.597 1.00 48.56 296 GLU A O 1
ATOM 2497 N N . ASN A 1 297 ? 9.584 -17.923 -0.414 1.00 48.78 297 ASN A N 1
ATOM 2498 C CA . ASN A 1 297 ? 10.937 -17.972 -0.997 1.00 48.78 297 ASN A CA 1
ATOM 2499 C C . ASN A 1 297 ? 11.580 -16.586 -1.141 1.00 48.78 297 ASN A C 1
ATOM 2501 O O . ASN A 1 297 ? 12.797 -16.461 -1.015 1.00 48.78 297 ASN A O 1
ATOM 2505 N N . ILE A 1 298 ? 10.787 -15.549 -1.422 1.00 44.03 298 ILE A N 1
ATOM 2506 C CA . ILE A 1 298 ? 11.256 -14.159 -1.480 1.00 44.03 298 ILE A CA 1
ATOM 2507 C C . ILE A 1 298 ? 11.590 -13.647 -0.071 1.00 44.03 298 ILE A C 1
ATOM 2509 O O . ILE A 1 298 ? 12.542 -12.890 0.083 1.00 44.03 298 ILE A O 1
ATOM 2513 N N . LEU A 1 299 ? 10.847 -14.070 0.958 1.00 39.25 299 LEU A N 1
ATOM 2514 C CA . LEU A 1 299 ? 11.029 -13.631 2.347 1.00 39.25 299 LEU A CA 1
ATOM 2515 C C . LEU A 1 299 ? 12.029 -14.484 3.152 1.00 39.25 299 LEU A C 1
ATOM 2517 O O . LEU A 1 299 ? 12.624 -13.970 4.093 1.00 39.25 299 LEU A O 1
ATOM 2521 N N . GLN A 1 300 ? 12.213 -15.766 2.815 1.00 41.50 300 GLN A N 1
ATOM 2522 C CA . GLN A 1 300 ? 13.146 -16.690 3.481 1.00 41.50 300 GLN A CA 1
ATOM 2523 C C . GLN A 1 300 ? 14.530 -16.730 2.837 1.00 41.50 300 GLN A C 1
ATOM 2525 O O . GLN A 1 300 ? 15.439 -17.327 3.409 1.00 41.50 300 GLN A O 1
ATOM 2530 N N . LYS A 1 301 ? 14.733 -16.094 1.678 1.00 34.41 301 LYS A N 1
ATOM 2531 C CA . LYS A 1 301 ? 16.086 -15.738 1.256 1.00 34.41 301 LYS A CA 1
ATOM 2532 C C . LYS A 1 301 ? 16.489 -14.493 2.041 1.00 34.41 301 LYS A C 1
ATOM 2534 O O . LYS A 1 301 ? 16.007 -13.412 1.700 1.00 34.41 301 LYS A O 1
ATOM 2539 N N . PRO A 1 302 ? 17.368 -14.585 3.058 1.00 33.62 302 PRO A N 1
ATOM 2540 C CA . PRO A 1 302 ? 18.109 -13.409 3.462 1.00 33.62 302 PRO A CA 1
ATOM 2541 C C . PRO A 1 302 ? 18.862 -12.969 2.209 1.00 33.62 302 PRO A C 1
ATOM 2543 O O . PRO A 1 302 ? 19.807 -13.629 1.775 1.00 33.62 302 PRO A O 1
ATOM 2546 N N . TYR A 1 303 ? 18.409 -11.896 1.565 1.00 39.88 303 TYR A N 1
ATOM 2547 C CA . TYR A 1 303 ? 19.306 -11.143 0.712 1.00 39.88 303 TYR A CA 1
ATOM 2548 C C . TYR A 1 303 ? 20.402 -10.656 1.653 1.00 39.88 303 TYR A C 1
ATOM 2550 O O . TYR A 1 303 ? 20.224 -9.697 2.402 1.00 39.88 303 TYR A O 1
ATOM 2558 N N . ASN A 1 304 ? 21.513 -11.390 1.677 1.00 32.78 304 ASN A N 1
ATOM 2559 C CA . ASN A 1 304 ? 22.771 -10.866 2.157 1.00 32.78 304 ASN A CA 1
ATOM 2560 C C . ASN A 1 304 ? 23.066 -9.693 1.223 1.00 32.78 304 ASN A C 1
ATOM 2562 O O . ASN A 1 304 ? 23.516 -9.874 0.094 1.00 32.78 304 ASN A O 1
ATOM 2566 N N . PHE A 1 305 ? 22.743 -8.482 1.677 1.00 36.75 305 PHE A N 1
ATOM 2567 C CA . PHE A 1 305 ? 23.018 -7.231 0.967 1.00 36.75 305 PHE A CA 1
ATOM 2568 C C . PHE A 1 305 ? 24.531 -6.991 0.756 1.00 36.75 305 PHE A C 1
ATOM 2570 O O . PHE A 1 305 ? 24.917 -5.953 0.234 1.00 36.75 305 PHE A O 1
ATOM 2577 N N . SER A 1 306 ? 25.383 -7.940 1.156 1.00 30.75 306 SER A N 1
ATOM 2578 C CA . SER A 1 306 ? 26.832 -7.955 0.979 1.00 30.75 306 SER A CA 1
ATOM 2579 C C . SER A 1 306 ? 27.316 -8.524 -0.360 1.00 30.75 306 SER A C 1
ATOM 2581 O O . SER A 1 306 ? 28.474 -8.295 -0.683 1.00 30.75 306 SER A O 1
ATOM 2583 N N . ASP A 1 307 ? 26.477 -9.223 -1.139 1.00 31.73 307 ASP A N 1
ATOM 2584 C CA . ASP A 1 307 ? 26.924 -9.934 -2.354 1.00 31.73 307 ASP A CA 1
ATOM 2585 C C . ASP A 1 307 ? 26.125 -9.569 -3.621 1.00 31.73 307 ASP A C 1
ATOM 2587 O O . ASP A 1 307 ? 25.704 -10.435 -4.392 1.00 31.73 307 ASP A O 1
ATOM 2591 N N . LEU A 1 308 ? 25.930 -8.273 -3.869 1.00 27.52 308 LEU A N 1
ATOM 2592 C CA . LEU A 1 308 ? 25.647 -7.773 -5.219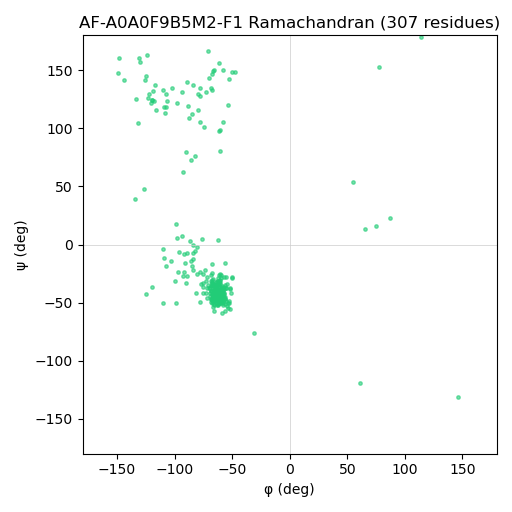 1.00 27.52 308 LEU A CA 1
ATOM 2593 C C . LEU A 1 308 ? 26.870 -6.974 -5.713 1.00 27.52 308 LEU A C 1
ATOM 2595 O O . LEU A 1 308 ? 27.398 -6.184 -4.930 1.00 27.52 308 LEU A O 1
ATOM 2599 N N . PRO A 1 309 ? 27.348 -7.210 -6.953 1.00 36.38 309 PRO A N 1
ATOM 2600 C CA . PRO A 1 309 ? 28.512 -6.525 -7.522 1.00 36.38 309 PRO A CA 1
ATOM 2601 C C . PRO A 1 309 ? 28.312 -5.020 -7.723 1.00 36.38 309 PRO A C 1
ATOM 2603 O O . PRO A 1 309 ? 27.154 -4.591 -7.946 1.00 36.38 309 PRO A O 1
#

Solvent-accessible surface area (backbone atoms only — not comparable to full-atom values): 17062 Å² total; per-residue (Å²): 107,50,65,56,48,49,52,54,52,70,70,25,66,50,48,44,40,37,64,66,74,63,65,46,87,51,74,48,78,46,76,45,80,48,98,94,50,67,50,75,49,72,50,72,68,74,78,54,71,68,41,50,50,63,47,51,60,62,56,43,43,42,75,37,79,89,30,79,50,3,58,63,35,34,63,74,64,48,42,73,77,39,38,86,86,37,45,69,57,39,50,52,48,51,53,53,52,50,51,51,49,53,55,32,63,33,63,46,96,69,86,55,76,48,76,59,92,94,45,74,50,67,61,68,17,35,46,52,44,43,45,25,53,46,37,22,71,70,38,93,54,62,90,86,40,68,34,30,57,50,40,52,48,41,68,66,64,50,73,68,58,32,52,56,50,49,52,52,34,50,52,53,52,53,55,52,48,52,53,52,53,53,50,47,54,48,50,51,54,53,53,50,53,50,32,54,50,28,48,54,53,17,53,52,30,41,74,72,67,39,52,70,61,14,50,52,26,40,51,50,34,31,53,53,26,60,72,74,61,40,60,69,59,32,31,53,32,26,44,56,50,14,55,50,25,52,76,70,67,38,59,69,59,16,52,54,28,42,48,54,23,50,53,50,48,51,65,56,65,71,45,57,97,47,46,88,76,30,64,68,52,36,57,74,71,40,74,47,70,70,51,48,50,48,51,46,54,62,67,68,46,77,76,63,86,82,77,70,136